Protein AF-A0A813D707-F1 (afdb_monomer_lite)

pLDDT: mean 88.35, std 8.45, range [38.0, 97.12]

Radius of gyration: 23.72 Å; chains: 1; bounding box: 58×39×68 Å

Structure (mmCIF, N/CA/C/O backbone):
data_AF-A0A813D707-F1
#
_entry.id   AF-A0A813D707-F1
#
loop_
_atom_site.group_PDB
_atom_site.id
_atom_site.type_symbol
_atom_site.label_atom_id
_atom_site.label_alt_id
_atom_site.label_comp_id
_atom_site.label_asym_id
_atom_site.label_entity_id
_atom_site.label_seq_id
_atom_site.pdbx_PDB_ins_code
_atom_site.Cartn_x
_atom_site.Cartn_y
_atom_site.Cartn_z
_atom_site.occupancy
_atom_site.B_iso_or_equiv
_atom_site.auth_seq_id
_atom_site.auth_comp_id
_atom_site.auth_asym_id
_atom_site.auth_atom_id
_atom_site.pdbx_PDB_model_num
ATOM 1 N N . MET A 1 1 ? 9.035 9.274 2.619 1.00 61.53 1 MET A N 1
ATOM 2 C CA . MET A 1 1 ? 8.435 10.625 2.645 1.00 61.53 1 MET A CA 1
ATOM 3 C C . MET A 1 1 ? 7.110 10.706 1.884 1.00 61.53 1 MET A C 1
ATOM 5 O O . MET A 1 1 ? 6.083 10.776 2.541 1.00 61.53 1 MET A O 1
ATOM 9 N N . TRP A 1 2 ? 7.074 10.604 0.548 1.00 75.50 2 TRP A N 1
ATOM 10 C CA . TRP A 1 2 ? 5.821 10.769 -0.225 1.00 75.50 2 TRP A CA 1
ATOM 11 C C . TRP A 1 2 ? 4.691 9.805 0.164 1.00 75.50 2 TRP A C 1
ATOM 13 O O . TRP A 1 2 ? 3.576 10.233 0.439 1.00 75.50 2 TRP A O 1
ATOM 23 N N . ALA A 1 3 ? 4.982 8.506 0.274 1.00 76.75 3 ALA A N 1
ATOM 24 C CA . ALA A 1 3 ? 3.967 7.526 0.669 1.00 76.75 3 ALA A CA 1
ATOM 25 C C . ALA A 1 3 ? 3.387 7.793 2.074 1.00 76.75 3 ALA A C 1
ATOM 27 O O . ALA A 1 3 ? 2.227 7.491 2.330 1.00 76.75 3 ALA A O 1
ATOM 28 N N . GLN A 1 4 ? 4.176 8.375 2.986 1.00 78.88 4 GLN A N 1
ATOM 29 C CA . GLN A 1 4 ? 3.692 8.756 4.318 1.00 78.88 4 GLN A CA 1
ATOM 30 C C . GLN A 1 4 ? 2.748 9.957 4.225 1.00 78.88 4 GLN A C 1
ATOM 32 O O . GLN A 1 4 ? 1.682 9.929 4.828 1.00 78.88 4 GLN A O 1
ATOM 37 N N . GLN A 1 5 ? 3.112 10.978 3.441 1.00 79.50 5 GLN A N 1
ATOM 38 C CA . GLN A 1 5 ? 2.287 12.172 3.229 1.00 79.50 5 GLN A CA 1
ATOM 39 C C . GLN A 1 5 ? 0.925 11.814 2.626 1.00 79.50 5 GLN A C 1
ATOM 41 O O . GLN A 1 5 ? -0.097 12.257 3.142 1.00 79.50 5 GLN A O 1
ATOM 46 N N . LEU A 1 6 ? 0.897 10.943 1.610 1.00 75.50 6 LEU A N 1
ATOM 47 C CA . LEU A 1 6 ? -0.349 10.474 0.989 1.00 75.50 6 LEU A CA 1
ATOM 48 C C . LEU A 1 6 ? -1.279 9.759 1.980 1.00 75.50 6 LEU A C 1
ATOM 50 O O . LEU A 1 6 ? -2.498 9.884 1.886 1.00 75.50 6 LEU A O 1
ATOM 54 N N . LEU A 1 7 ? -0.716 9.035 2.951 1.00 76.12 7 LEU A N 1
ATOM 55 C CA . LEU A 1 7 ? -1.486 8.353 3.994 1.00 76.12 7 LEU A CA 1
ATOM 56 C C . LEU A 1 7 ? -1.759 9.228 5.229 1.00 76.12 7 LEU A C 1
ATOM 58 O O . LEU A 1 7 ? -2.448 8.780 6.146 1.00 76.12 7 LEU A O 1
ATOM 62 N N . GLY A 1 8 ? -1.227 10.454 5.283 1.00 77.06 8 GLY A N 1
ATOM 63 C CA . GLY A 1 8 ? -1.271 11.300 6.479 1.00 77.06 8 GLY A CA 1
ATOM 64 C C . GLY A 1 8 ? -0.558 10.668 7.681 1.00 77.06 8 GLY A C 1
ATOM 65 O O . GLY A 1 8 ? -1.001 10.822 8.818 1.00 77.06 8 GLY A O 1
ATOM 66 N N . ALA A 1 9 ? 0.497 9.892 7.431 1.00 78.00 9 ALA A N 1
ATOM 67 C CA . ALA A 1 9 ? 1.247 9.187 8.457 1.00 78.00 9 ALA A CA 1
ATOM 68 C C . ALA A 1 9 ? 2.300 10.093 9.114 1.00 78.00 9 ALA A C 1
ATOM 70 O O . ALA A 1 9 ? 2.975 10.869 8.438 1.00 78.00 9 ALA A O 1
ATOM 71 N N . ASP A 1 10 ? 2.486 9.945 10.430 1.00 72.56 10 ASP A N 1
ATOM 72 C CA . ASP A 1 10 ? 3.549 10.643 11.158 1.00 72.56 10 ASP A CA 1
ATOM 73 C C . ASP A 1 10 ? 4.949 10.239 10.634 1.00 72.56 10 ASP A C 1
ATOM 75 O O . ASP A 1 10 ? 5.160 9.112 10.176 1.00 72.56 10 ASP A O 1
ATOM 79 N N . ALA A 1 11 ? 5.938 11.134 10.756 1.00 68.25 11 ALA A N 1
ATOM 80 C CA . ALA A 1 11 ? 7.279 10.971 10.173 1.00 68.25 11 ALA A CA 1
ATOM 81 C C . ALA A 1 11 ? 8.032 9.698 10.614 1.00 68.25 11 ALA A C 1
ATOM 83 O O . ALA A 1 11 ? 8.842 9.161 9.860 1.00 68.25 11 ALA A O 1
ATOM 84 N N . TRP A 1 12 ? 7.736 9.185 11.809 1.00 65.56 12 TRP A N 1
ATOM 85 C CA . TRP A 1 12 ? 8.339 7.973 12.375 1.00 65.56 12 TRP A CA 1
ATOM 86 C C . TRP A 1 12 ? 7.737 6.667 11.826 1.00 65.56 12 TRP A C 1
ATOM 88 O O . TRP A 1 12 ? 8.211 5.577 12.149 1.00 65.56 12 TRP A O 1
ATOM 98 N N . ARG A 1 13 ? 6.685 6.733 10.999 1.00 73.06 13 ARG A N 1
ATOM 99 C CA . ARG A 1 13 ? 6.096 5.545 10.367 1.00 73.06 13 ARG A CA 1
ATOM 100 C C . ARG A 1 13 ? 6.983 5.040 9.237 1.00 73.06 13 ARG A C 1
ATOM 102 O O . ARG A 1 13 ? 7.502 5.813 8.445 1.00 73.06 13 ARG A O 1
ATOM 109 N N . ASN A 1 14 ? 7.129 3.726 9.119 1.00 78.25 14 ASN A N 1
ATOM 110 C CA . ASN A 1 14 ? 8.004 3.130 8.114 1.00 78.25 14 ASN A CA 1
ATOM 111 C C . ASN A 1 14 ? 7.515 3.471 6.683 1.00 78.25 14 ASN A C 1
ATOM 113 O O . ASN A 1 14 ? 6.392 3.143 6.294 1.00 78.25 14 ASN A O 1
ATOM 117 N N . THR A 1 15 ? 8.366 4.140 5.894 1.00 80.56 15 THR A N 1
ATOM 118 C CA . THR A 1 15 ? 8.043 4.548 4.512 1.00 80.56 15 THR A CA 1
ATOM 119 C C . THR A 1 15 ? 7.812 3.343 3.597 1.00 80.56 15 THR A C 1
ATOM 121 O O . THR A 1 15 ? 6.917 3.390 2.755 1.00 80.56 15 THR A O 1
ATOM 124 N N . ALA A 1 16 ? 8.574 2.259 3.769 1.00 83.12 16 ALA A N 1
ATOM 125 C CA . ALA A 1 16 ? 8.428 1.032 2.986 1.00 83.12 16 ALA A CA 1
ATOM 126 C C . ALA A 1 16 ? 7.071 0.358 3.251 1.00 83.12 16 ALA A C 1
ATOM 128 O O . ALA A 1 16 ? 6.453 -0.196 2.340 1.00 83.12 16 ALA A O 1
ATOM 129 N N . MET A 1 17 ? 6.562 0.497 4.479 1.00 82.88 17 MET A N 1
ATOM 130 C CA . MET A 1 17 ? 5.204 0.089 4.818 1.00 82.88 17 MET A CA 1
ATOM 131 C C . MET A 1 17 ? 4.171 0.955 4.113 1.00 82.88 17 MET A C 1
ATOM 133 O O . MET A 1 17 ? 3.349 0.443 3.362 1.00 82.88 17 MET A O 1
ATOM 137 N N . CYS A 1 18 ? 4.247 2.275 4.273 1.00 82.88 18 CYS A N 1
ATOM 138 C CA . CYS A 1 18 ? 3.298 3.187 3.633 1.00 82.88 18 CYS A CA 1
ATOM 139 C C . CYS A 1 18 ? 3.212 2.948 2.116 1.00 82.88 18 CYS A C 1
ATOM 141 O O . CYS A 1 18 ? 2.120 2.810 1.579 1.00 82.88 18 CYS A O 1
ATOM 143 N N . ARG A 1 19 ? 4.362 2.788 1.450 1.00 85.06 19 ARG A N 1
ATOM 144 C CA . ARG A 1 19 ? 4.458 2.415 0.031 1.00 85.06 19 ARG A CA 1
ATOM 145 C C . ARG A 1 19 ? 3.673 1.142 -0.292 1.00 85.06 19 ARG A C 1
ATOM 147 O O . ARG A 1 19 ? 2.892 1.121 -1.234 1.00 85.06 19 ARG A O 1
ATOM 154 N N . SER A 1 20 ? 3.904 0.083 0.474 1.00 82.25 20 SER A N 1
ATOM 155 C CA . SER A 1 20 ? 3.302 -1.228 0.218 1.00 82.25 20 SER A CA 1
ATOM 156 C C . SER A 1 20 ? 1.788 -1.220 0.364 1.00 82.25 20 SER A C 1
ATOM 158 O O . SER A 1 20 ? 1.124 -2.041 -0.251 1.00 82.25 20 SER A O 1
ATOM 160 N N . GLU A 1 21 ? 1.249 -0.268 1.129 1.00 78.94 21 GLU A N 1
ATOM 161 C CA . GLU A 1 21 ? -0.193 -0.060 1.293 1.00 78.94 21 GLU A CA 1
ATOM 162 C C . GLU A 1 21 ? -0.846 0.656 0.109 1.00 78.94 21 GLU A C 1
ATOM 164 O O . GLU A 1 21 ? -2.038 0.535 -0.146 1.00 78.94 21 GLU A O 1
ATOM 169 N N . LEU A 1 22 ? -0.045 1.396 -0.649 1.00 80.12 22 LEU A N 1
ATOM 170 C CA . LEU A 1 22 ? -0.471 2.003 -1.903 1.00 80.12 22 LEU A CA 1
ATOM 171 C C . LEU A 1 22 ? -0.409 0.990 -3.060 1.00 80.12 22 LEU A C 1
ATOM 173 O O . LEU A 1 22 ? -0.572 1.364 -4.216 1.00 80.12 22 LEU A O 1
ATOM 177 N N . GLY A 1 23 ? -0.133 -0.288 -2.772 1.00 80.19 23 GLY A N 1
ATOM 178 C CA . GLY A 1 23 ? 0.018 -1.343 -3.774 1.00 80.19 23 GLY A CA 1
ATOM 179 C C . GLY A 1 23 ? 1.237 -1.177 -4.676 1.00 80.19 23 GLY A C 1
ATOM 180 O O . GLY A 1 23 ? 1.291 -1.738 -5.771 1.00 80.19 23 GLY A O 1
ATOM 181 N N . TRP A 1 24 ? 2.226 -0.391 -4.241 1.00 85.75 24 TRP A N 1
ATOM 182 C CA . TRP A 1 24 ? 3.435 -0.141 -5.015 1.00 85.75 24 TRP A CA 1
ATOM 183 C C . TRP A 1 24 ? 4.423 -1.297 -4.857 1.00 85.75 24 TRP A C 1
ATOM 185 O O . TRP A 1 24 ? 5.163 -1.386 -3.871 1.00 85.75 24 TRP A O 1
ATOM 195 N N . ALA A 1 25 ? 4.469 -2.152 -5.878 1.00 85.06 25 ALA A N 1
ATOM 196 C CA . ALA A 1 25 ? 5.449 -3.231 -5.975 1.00 85.06 25 ALA A CA 1
ATOM 197 C C . ALA A 1 25 ? 6.894 -2.694 -6.015 1.00 85.06 25 ALA A C 1
ATOM 199 O O . ALA A 1 25 ? 7.783 -3.245 -5.367 1.00 85.06 25 ALA A O 1
ATOM 200 N N . LEU A 1 26 ? 7.118 -1.570 -6.703 1.00 89.12 26 LEU A N 1
ATOM 201 C CA . LEU A 1 26 ? 8.431 -0.939 -6.839 1.00 89.12 26 LEU A CA 1
ATOM 202 C C . LEU A 1 26 ? 8.658 0.152 -5.786 1.00 89.12 26 LEU A C 1
ATOM 204 O O . LEU A 1 26 ? 7.734 0.854 -5.369 1.00 89.12 26 LEU A O 1
ATOM 208 N N . SER A 1 27 ? 9.911 0.298 -5.349 1.00 88.94 27 SER A N 1
ATOM 209 C CA . SER A 1 27 ? 10.361 1.489 -4.621 1.00 88.94 27 SER A CA 1
ATOM 210 C C . SER A 1 27 ? 10.430 2.698 -5.559 1.00 88.94 27 SER A C 1
ATOM 212 O O . SER A 1 27 ? 10.414 2.532 -6.772 1.00 88.94 27 SER A O 1
ATOM 214 N N . GLY A 1 28 ? 10.558 3.917 -5.022 1.00 86.12 28 GLY A N 1
ATOM 215 C CA . GLY A 1 28 ? 10.779 5.097 -5.872 1.00 86.12 28 GLY A CA 1
ATOM 216 C C . GLY A 1 28 ? 12.033 4.960 -6.747 1.00 86.12 28 GLY A C 1
ATOM 217 O O . GLY A 1 28 ? 11.989 5.271 -7.932 1.00 86.12 28 GLY A O 1
ATOM 218 N N . ALA A 1 29 ? 13.116 4.409 -6.188 1.00 91.44 29 ALA A N 1
ATOM 219 C CA . ALA A 1 29 ? 14.328 4.107 -6.945 1.00 91.44 29 ALA A CA 1
ATOM 220 C C . ALA A 1 29 ? 14.087 3.001 -7.987 1.00 91.44 29 ALA A C 1
ATOM 222 O O . ALA A 1 29 ? 14.450 3.170 -9.143 1.00 91.44 29 ALA A O 1
ATOM 223 N N . GLY A 1 30 ? 13.392 1.920 -7.616 1.00 93.69 30 GLY A N 1
ATOM 224 C CA . GLY A 1 30 ? 13.036 0.841 -8.541 1.00 93.69 30 GLY A CA 1
ATOM 225 C C . GLY A 1 30 ? 12.179 1.326 -9.715 1.00 93.69 30 GLY A C 1
ATOM 226 O O . GLY A 1 30 ? 12.431 0.937 -10.849 1.00 93.69 30 GLY A O 1
ATOM 227 N N . SER A 1 31 ? 11.221 2.228 -9.480 1.00 92.88 31 SER A N 1
ATOM 228 C CA . SER A 1 31 ? 10.441 2.859 -10.553 1.00 92.88 31 SER A CA 1
ATOM 229 C C . SER A 1 31 ? 11.322 3.689 -11.489 1.00 92.88 31 SER A C 1
ATOM 231 O O . SER A 1 31 ? 11.182 3.579 -12.701 1.00 92.88 31 SER A O 1
ATOM 233 N N . ALA A 1 32 ? 12.275 4.457 -10.952 1.00 94.50 32 ALA A N 1
ATOM 234 C CA . ALA A 1 32 ? 13.208 5.227 -11.775 1.00 94.50 32 ALA A CA 1
ATOM 235 C C . ALA A 1 32 ? 14.109 4.324 -12.638 1.00 94.50 32 ALA A C 1
ATOM 237 O O . ALA A 1 32 ? 14.343 4.622 -13.808 1.00 94.50 32 ALA A O 1
ATOM 238 N N . ILE A 1 33 ? 14.578 3.198 -12.087 1.00 97.06 33 ILE A N 1
ATOM 239 C CA . ILE A 1 33 ? 15.360 2.204 -12.837 1.00 97.06 33 ILE A CA 1
ATOM 240 C C . ILE A 1 33 ? 14.511 1.538 -13.921 1.00 97.06 33 ILE A C 1
ATOM 242 O O . ILE A 1 33 ? 14.984 1.375 -15.045 1.00 97.06 33 ILE A O 1
ATOM 246 N N . TYR A 1 34 ? 13.252 1.213 -13.623 1.00 96.62 34 TYR A N 1
ATOM 247 C CA . TYR A 1 34 ? 12.309 0.685 -14.606 1.00 96.62 34 TYR A CA 1
ATOM 248 C C . TYR A 1 34 ? 12.100 1.665 -15.772 1.00 96.62 34 TYR A C 1
ATOM 250 O O . TYR A 1 34 ? 12.296 1.288 -16.927 1.00 96.62 34 TYR A O 1
ATOM 258 N N . ASP A 1 35 ? 11.781 2.931 -15.487 1.00 96.00 35 ASP A N 1
ATOM 259 C CA . ASP A 1 35 ? 11.564 3.957 -16.516 1.00 96.00 35 ASP A CA 1
ATOM 260 C C . ASP A 1 35 ? 12.823 4.176 -17.364 1.00 96.00 35 ASP A C 1
ATOM 262 O O . ASP A 1 35 ? 12.758 4.264 -18.594 1.00 96.00 35 ASP A O 1
ATOM 266 N N . MET A 1 36 ? 13.991 4.196 -16.716 1.00 96.62 36 MET A N 1
ATOM 267 C CA . MET A 1 36 ? 15.285 4.278 -17.384 1.00 96.62 36 MET A CA 1
ATOM 268 C C . MET A 1 36 ? 15.521 3.076 -18.309 1.00 96.62 36 MET A C 1
ATOM 270 O O . MET A 1 36 ? 15.899 3.276 -19.463 1.00 96.62 36 MET A O 1
ATOM 274 N N . ALA A 1 37 ? 15.271 1.845 -17.852 1.00 96.56 37 ALA A N 1
ATOM 275 C CA . ALA A 1 37 ? 15.404 0.637 -18.669 1.00 96.56 37 ALA A CA 1
ATOM 276 C C . ALA A 1 37 ? 14.489 0.687 -19.900 1.00 96.56 37 ALA A C 1
ATOM 278 O O . ALA A 1 37 ? 14.927 0.400 -21.015 1.00 96.56 37 ALA A O 1
ATOM 279 N N . MET A 1 38 ? 13.234 1.115 -19.722 1.00 95.69 38 MET A N 1
ATOM 280 C CA . MET A 1 38 ? 12.279 1.250 -20.825 1.00 95.69 38 MET A CA 1
ATOM 281 C C . MET A 1 38 ? 12.727 2.315 -21.827 1.00 95.69 38 MET A C 1
ATOM 283 O O . MET A 1 38 ? 12.661 2.098 -23.040 1.00 95.69 38 MET A O 1
ATOM 287 N N . LYS A 1 39 ? 13.245 3.451 -21.345 1.00 94.81 39 LYS A N 1
ATOM 288 C CA . LYS A 1 39 ? 13.753 4.512 -22.219 1.00 94.81 39 LYS A CA 1
ATOM 289 C C . LYS A 1 39 ? 14.984 4.063 -23.004 1.00 94.81 39 LYS A C 1
ATOM 291 O O . LYS A 1 39 ? 15.056 4.312 -24.205 1.00 94.81 39 LYS A O 1
ATOM 296 N N . ARG A 1 40 ? 15.912 3.353 -22.358 1.00 94.94 40 ARG A N 1
ATOM 297 C CA . ARG A 1 40 ? 17.086 2.762 -23.017 1.00 94.94 40 ARG A CA 1
ATOM 298 C C . ARG A 1 40 ? 16.690 1.753 -24.088 1.00 94.94 40 ARG A C 1
ATOM 300 O O . ARG A 1 40 ? 17.187 1.848 -25.204 1.00 94.94 40 ARG A O 1
ATOM 307 N N . ALA A 1 41 ? 15.773 0.835 -23.782 1.00 94.00 41 ALA A N 1
ATOM 308 C CA . ALA A 1 41 ? 15.257 -0.118 -24.763 1.00 94.00 41 ALA A CA 1
ATOM 309 C C . ALA A 1 41 ? 14.647 0.600 -25.975 1.00 94.00 41 ALA A C 1
ATOM 311 O O . ALA A 1 41 ? 14.950 0.260 -27.115 1.00 94.00 41 ALA A O 1
ATOM 312 N N . SER A 1 42 ? 13.859 1.653 -25.739 1.00 93.75 42 SER A N 1
ATOM 313 C CA . SER A 1 42 ? 13.312 2.487 -26.812 1.00 93.75 42 SER A CA 1
ATOM 314 C C . SER A 1 42 ? 14.402 3.147 -27.659 1.00 93.75 42 SER A C 1
ATOM 316 O O . SER A 1 42 ? 14.269 3.177 -28.879 1.00 93.75 42 SER A O 1
ATOM 318 N N . PHE A 1 43 ? 15.468 3.678 -27.051 1.00 95.12 43 PHE A N 1
ATOM 319 C CA . PHE A 1 43 ? 16.567 4.292 -27.801 1.00 95.12 43 PHE A CA 1
ATOM 320 C C . PHE A 1 43 ? 17.353 3.277 -28.628 1.00 95.12 43 PHE A C 1
ATOM 322 O O . PHE A 1 43 ? 17.720 3.591 -29.755 1.00 95.12 43 PHE A O 1
ATOM 329 N N . TRP A 1 44 ? 17.553 2.062 -28.113 1.00 93.50 44 TRP A N 1
ATOM 330 C CA . TRP A 1 44 ? 18.150 0.970 -28.880 1.00 93.50 44 TRP A CA 1
ATOM 331 C C . TRP A 1 44 ? 17.293 0.566 -30.083 1.00 93.50 44 TRP A C 1
ATOM 333 O O . TRP A 1 44 ? 17.817 0.414 -31.178 1.00 93.50 44 TRP A O 1
ATOM 343 N N . VAL A 1 45 ? 15.975 0.436 -29.909 1.00 90.69 45 VAL A N 1
ATOM 344 C CA . VAL A 1 45 ? 15.052 0.114 -31.014 1.00 90.69 45 VAL A CA 1
ATOM 345 C C . VAL A 1 45 ? 15.018 1.228 -32.067 1.00 90.69 45 VAL A C 1
ATOM 347 O O . VAL A 1 45 ? 14.859 0.963 -33.254 1.00 90.69 45 VAL A O 1
ATOM 350 N N . GLN A 1 46 ? 15.174 2.482 -31.645 1.00 92.50 46 GLN A N 1
ATOM 351 C CA . GLN A 1 46 ? 15.132 3.659 -32.517 1.00 92.50 46 GLN A CA 1
ATOM 352 C C . GLN A 1 46 ? 16.517 4.114 -32.996 1.00 92.50 46 GLN A C 1
ATOM 354 O O . GLN A 1 46 ? 16.637 5.230 -33.515 1.00 92.50 46 GLN A O 1
ATOM 359 N N . ALA A 1 47 ? 17.548 3.284 -32.800 1.00 91.62 47 ALA A N 1
ATOM 360 C CA . ALA A 1 47 ? 18.944 3.615 -33.067 1.00 91.62 47 ALA A CA 1
ATOM 361 C C . ALA A 1 47 ? 19.158 4.171 -34.478 1.00 91.62 47 ALA A C 1
ATOM 363 O O . ALA A 1 47 ? 19.850 5.170 -34.630 1.00 91.62 47 ALA A O 1
ATOM 364 N N . ASP A 1 48 ? 18.497 3.598 -35.485 1.00 91.38 48 ASP A N 1
ATOM 365 C CA . ASP A 1 48 ? 18.701 3.983 -36.887 1.00 91.38 48 ASP A CA 1
ATOM 366 C C . ASP A 1 48 ? 17.684 5.012 -37.399 1.00 91.38 48 ASP A C 1
ATOM 368 O O . ASP A 1 48 ? 17.906 5.672 -38.418 1.00 91.38 48 ASP A O 1
ATOM 372 N N . THR A 1 49 ? 16.580 5.199 -36.673 1.00 92.31 49 THR A N 1
ATOM 373 C CA . THR A 1 49 ? 15.406 5.947 -37.148 1.00 92.31 49 THR A CA 1
ATOM 374 C C . THR A 1 49 ? 15.273 7.338 -36.544 1.00 92.31 49 THR A C 1
ATOM 376 O O . THR A 1 49 ? 14.654 8.203 -37.157 1.00 92.31 49 THR A O 1
ATOM 379 N N . THR A 1 50 ? 15.863 7.601 -35.373 1.00 95.44 50 THR A N 1
ATOM 380 C CA . THR A 1 50 ? 15.727 8.901 -34.695 1.00 95.44 50 THR A CA 1
ATOM 381 C C . THR A 1 50 ? 17.071 9.488 -34.285 1.00 95.44 50 THR A C 1
ATOM 383 O O . THR A 1 50 ? 18.015 8.762 -33.977 1.00 95.44 50 THR A O 1
ATOM 386 N N . LEU A 1 51 ? 17.152 10.823 -34.214 1.00 95.06 51 LEU A N 1
ATOM 387 C CA . LEU A 1 51 ? 18.334 11.513 -33.685 1.00 95.06 51 LEU A CA 1
ATOM 388 C C . LEU A 1 51 ? 18.640 11.068 -32.248 1.00 95.06 51 LEU A C 1
ATOM 390 O O . LEU A 1 51 ? 19.794 10.828 -31.917 1.00 95.06 51 LEU A O 1
ATOM 394 N N . ALA A 1 52 ? 17.610 10.893 -31.415 1.00 92.25 52 ALA A N 1
ATOM 395 C CA . ALA A 1 52 ? 17.774 10.451 -30.033 1.00 92.25 52 ALA A CA 1
ATOM 396 C C . ALA A 1 52 ? 18.396 9.047 -29.937 1.00 92.25 52 ALA A C 1
ATOM 398 O O . ALA A 1 52 ? 19.312 8.845 -29.141 1.00 92.25 52 ALA A O 1
ATOM 399 N N . GLY A 1 53 ? 17.944 8.101 -30.770 1.00 94.06 53 GLY A N 1
ATOM 400 C CA . GLY A 1 53 ? 18.534 6.764 -30.866 1.00 94.06 53 GLY A CA 1
ATOM 401 C C . GLY A 1 53 ? 19.987 6.809 -31.342 1.00 94.06 53 GLY A C 1
ATOM 402 O O . GLY A 1 53 ? 20.864 6.263 -30.675 1.00 94.06 53 GLY A O 1
ATOM 403 N N . LYS A 1 54 ? 20.270 7.550 -32.423 1.00 95.62 54 LYS A N 1
ATOM 404 C CA . LYS A 1 54 ? 21.635 7.723 -32.957 1.00 95.62 54 LYS A CA 1
ATOM 405 C C . LYS A 1 54 ? 22.583 8.333 -31.926 1.00 95.62 54 LYS A C 1
ATOM 407 O O . LYS A 1 54 ? 23.667 7.806 -31.691 1.00 95.62 54 LYS A O 1
ATOM 412 N N . SER A 1 55 ? 22.166 9.415 -31.265 1.00 95.19 55 SER A N 1
ATOM 413 C CA . SER A 1 55 ? 22.949 10.070 -30.213 1.00 95.19 55 SER A CA 1
ATOM 414 C C . SER A 1 55 ? 23.160 9.168 -29.000 1.00 95.19 55 SER A C 1
ATOM 416 O O . SER A 1 55 ? 24.233 9.200 -28.403 1.00 95.19 55 SER A O 1
ATOM 418 N N . PHE A 1 56 ? 22.170 8.348 -28.636 1.00 96.31 56 PHE A N 1
ATOM 419 C CA . PHE A 1 56 ? 22.318 7.367 -27.565 1.00 96.31 56 PHE A CA 1
ATOM 420 C C . PHE A 1 56 ? 23.359 6.300 -27.910 1.00 96.31 56 PHE A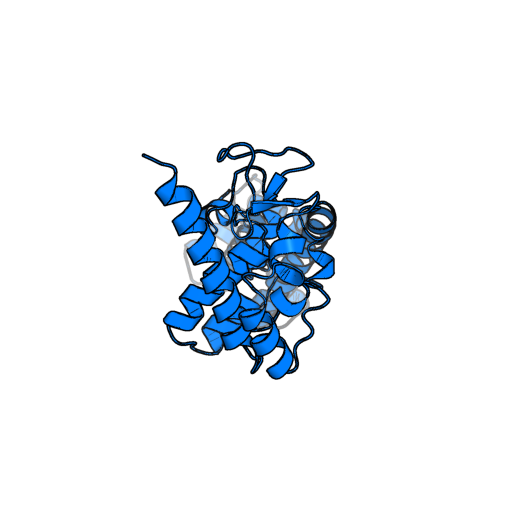 C 1
ATOM 422 O O . PHE A 1 56 ? 24.232 6.040 -27.086 1.00 96.31 56 PHE A O 1
ATOM 429 N N . VAL A 1 57 ? 23.313 5.728 -29.119 1.00 94.75 57 VAL A N 1
ATOM 430 C CA . VAL A 1 57 ? 24.300 4.735 -29.577 1.00 94.75 57 VAL A CA 1
ATOM 431 C C . VAL A 1 57 ? 25.697 5.348 -29.644 1.00 94.75 57 VAL A C 1
ATOM 433 O O . VAL A 1 57 ? 26.636 4.775 -29.095 1.00 94.75 57 VAL A O 1
ATOM 436 N N . ALA A 1 58 ? 25.839 6.547 -30.214 1.00 94.44 58 ALA A N 1
ATOM 437 C CA . ALA A 1 58 ? 27.118 7.256 -30.247 1.00 94.44 58 ALA A CA 1
ATOM 438 C C . ALA A 1 58 ? 27.673 7.504 -28.832 1.00 94.44 58 ALA A C 1
ATOM 440 O O . ALA A 1 58 ? 28.837 7.219 -28.554 1.00 94.44 58 ALA A O 1
ATOM 441 N N . ALA A 1 59 ? 26.827 7.959 -27.901 1.00 94.56 59 ALA A N 1
ATOM 442 C CA . ALA A 1 59 ? 27.212 8.137 -26.504 1.00 94.56 59 ALA A CA 1
ATOM 443 C C . ALA A 1 59 ? 27.551 6.807 -25.807 1.00 94.56 59 ALA A C 1
ATOM 445 O O . ALA A 1 59 ? 28.411 6.782 -24.926 1.00 94.56 59 ALA A O 1
ATOM 446 N N . HIS A 1 60 ? 26.893 5.705 -26.175 1.00 93.94 60 HIS A N 1
ATOM 447 C CA . HIS A 1 60 ? 27.171 4.374 -25.636 1.00 93.94 60 HIS A CA 1
ATOM 448 C C . HIS A 1 60 ? 28.544 3.852 -26.076 1.00 93.94 60 HIS A C 1
ATOM 450 O O . HIS A 1 60 ? 29.251 3.256 -25.265 1.00 93.94 60 HIS A O 1
ATOM 456 N N . 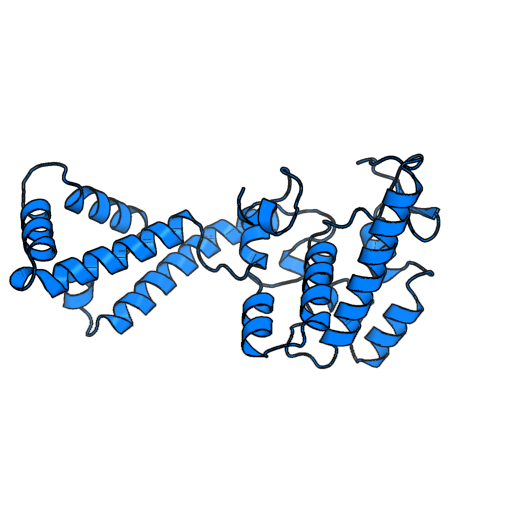LEU A 1 61 ? 28.911 4.094 -27.339 1.00 92.69 61 LEU A N 1
ATOM 457 C CA . LEU A 1 61 ? 30.162 3.636 -27.949 1.00 92.69 61 LEU A CA 1
ATOM 458 C C . LEU A 1 61 ? 31.362 4.537 -27.636 1.00 92.69 61 LEU A C 1
ATOM 460 O O . LEU A 1 61 ? 32.490 4.065 -27.675 1.00 92.69 61 LEU A O 1
ATOM 464 N N . SER A 1 62 ? 31.142 5.814 -27.315 1.00 92.56 62 SER A N 1
ATOM 465 C CA . SER A 1 62 ? 32.236 6.735 -26.975 1.00 92.56 62 SER A CA 1
ATOM 466 C C . SER A 1 62 ? 33.020 6.273 -25.743 1.00 92.56 62 SER A C 1
ATOM 468 O O . SER A 1 62 ? 32.427 5.742 -24.809 1.00 92.56 62 SER A O 1
ATOM 470 N N . ASP A 1 63 ? 34.327 6.528 -25.675 1.00 85.38 63 ASP A N 1
ATOM 471 C CA . ASP A 1 63 ? 35.181 6.053 -24.571 1.00 85.38 63 ASP A CA 1
ATOM 472 C C . ASP A 1 63 ? 34.913 6.747 -23.221 1.00 85.38 63 ASP A C 1
ATOM 474 O O . ASP A 1 63 ? 35.176 6.176 -22.163 1.00 85.38 63 ASP A O 1
ATOM 478 N N . GLY A 1 64 ? 34.284 7.925 -23.226 1.00 87.31 64 GLY A N 1
ATOM 479 C CA . GLY A 1 64 ? 34.019 8.724 -22.026 1.00 87.31 64 GLY A CA 1
ATOM 480 C C . GLY A 1 64 ? 32.904 8.207 -21.101 1.00 87.31 64 GLY A C 1
ATOM 481 O O . GLY A 1 64 ? 32.124 7.315 -21.434 1.00 87.31 64 GLY A O 1
ATOM 482 N N . ASN A 1 65 ? 32.794 8.823 -19.917 1.00 88.62 65 ASN A N 1
ATOM 483 C CA . ASN A 1 65 ? 31.724 8.572 -18.943 1.00 88.62 65 ASN A CA 1
ATOM 484 C C . ASN A 1 65 ? 30.432 9.314 -19.334 1.00 88.62 65 ASN A C 1
ATOM 486 O O . ASN A 1 65 ? 30.093 10.358 -18.770 1.00 88.62 65 ASN A O 1
ATOM 490 N N . THR A 1 66 ? 29.727 8.788 -20.331 1.00 95.38 66 THR A N 1
ATOM 491 C CA . THR A 1 66 ? 28.493 9.388 -20.848 1.00 95.38 66 THR A CA 1
ATOM 492 C C . THR A 1 66 ? 27.265 9.005 -20.032 1.00 95.38 66 THR A C 1
ATOM 494 O O . THR A 1 66 ? 27.246 8.022 -19.291 1.00 95.38 66 THR A O 1
ATOM 497 N N . TRP A 1 67 ? 26.174 9.748 -20.219 1.00 94.12 67 TRP A N 1
ATOM 498 C CA . TRP A 1 67 ? 24.871 9.407 -19.647 1.00 94.12 67 TRP A CA 1
ATOM 499 C C . TRP A 1 67 ? 24.384 8.010 -20.083 1.00 94.12 67 TRP A C 1
ATOM 501 O O . TRP A 1 67 ? 23.750 7.305 -19.294 1.00 94.12 67 TRP A O 1
ATOM 511 N N . ALA A 1 68 ? 24.726 7.574 -21.302 1.00 94.38 68 ALA A N 1
ATOM 512 C CA . ALA A 1 68 ? 24.408 6.243 -21.813 1.00 94.38 68 ALA A CA 1
ATOM 513 C C . ALA A 1 68 ? 25.190 5.140 -21.079 1.00 94.38 68 ALA A C 1
ATOM 515 O O . ALA A 1 68 ? 24.620 4.088 -20.791 1.00 94.38 68 ALA A O 1
ATOM 516 N N . LYS A 1 69 ? 26.454 5.374 -20.704 1.00 94.25 69 LYS A N 1
ATOM 517 C CA . LYS A 1 69 ? 27.210 4.428 -19.868 1.00 94.25 69 LYS A CA 1
ATOM 518 C C . LYS A 1 69 ? 26.757 4.451 -18.411 1.00 94.25 69 LYS A C 1
ATOM 520 O O . LYS A 1 69 ? 26.490 3.394 -17.856 1.00 94.25 69 LYS A O 1
ATOM 525 N N . ARG A 1 70 ? 26.552 5.632 -17.815 1.00 95.12 70 ARG A N 1
ATOM 526 C CA . ARG A 1 70 ? 26.060 5.756 -16.426 1.00 95.12 70 ARG A CA 1
ATOM 527 C C . ARG A 1 70 ? 24.737 5.033 -16.213 1.00 95.12 70 ARG A C 1
ATOM 529 O O . ARG A 1 70 ? 24.585 4.298 -15.245 1.00 95.12 70 ARG A O 1
ATOM 536 N N . SER A 1 71 ? 23.791 5.221 -17.130 1.00 95.38 71 SER A N 1
ATOM 537 C CA . SER A 1 71 ? 22.497 4.538 -17.050 1.00 95.38 71 SER A CA 1
ATOM 538 C C . SER A 1 71 ? 22.613 3.023 -17.253 1.00 95.38 71 SER A C 1
ATOM 540 O O . SER A 1 71 ? 21.849 2.290 -16.638 1.00 95.38 71 SER A O 1
ATOM 542 N N . ARG A 1 72 ? 23.589 2.533 -18.033 1.00 95.50 72 ARG A N 1
ATOM 543 C CA . ARG A 1 72 ? 23.901 1.095 -18.116 1.00 95.50 72 ARG A CA 1
ATOM 544 C C . ARG A 1 72 ? 24.455 0.565 -16.794 1.00 95.50 72 ARG A C 1
ATOM 546 O O . ARG A 1 72 ? 23.935 -0.418 -16.287 1.00 95.50 72 ARG A O 1
ATOM 553 N N . SER A 1 73 ? 25.447 1.237 -16.213 1.00 94.88 73 SER A N 1
ATOM 554 C CA . SER A 1 73 ? 26.029 0.832 -14.927 1.00 94.88 73 SER A CA 1
ATOM 555 C C . SER A 1 73 ? 24.993 0.828 -13.802 1.00 94.88 73 SER A C 1
ATOM 557 O O . SER A 1 73 ? 25.046 -0.022 -12.923 1.00 94.88 73 SER A O 1
ATOM 559 N N . LEU A 1 74 ? 24.016 1.739 -13.839 1.00 95.00 74 LEU A N 1
ATOM 560 C CA . LEU A 1 74 ? 22.884 1.713 -12.912 1.00 95.00 74 LEU A CA 1
ATOM 561 C C . LEU A 1 74 ? 21.980 0.487 -13.117 1.00 95.00 74 LEU A C 1
ATOM 563 O O . LEU A 1 74 ? 21.525 -0.071 -12.125 1.00 95.00 74 LEU A O 1
ATOM 567 N N . LEU A 1 75 ? 21.729 0.043 -14.358 1.00 95.69 75 LEU A N 1
ATOM 568 C CA . LEU A 1 75 ? 21.022 -1.227 -14.590 1.00 95.69 75 LEU A CA 1
ATOM 569 C C . LEU A 1 75 ? 21.812 -2.409 -14.021 1.00 95.69 75 LEU A C 1
ATOM 571 O O . LEU A 1 75 ? 21.238 -3.232 -13.316 1.00 95.69 75 LEU A O 1
ATOM 575 N N . GLU A 1 76 ? 23.125 -2.448 -14.260 1.00 94.81 76 GLU A N 1
ATOM 576 C CA . GLU A 1 76 ? 24.018 -3.504 -13.766 1.00 94.81 76 GLU A CA 1
ATOM 577 C C . GLU A 1 76 ? 24.041 -3.560 -12.228 1.00 94.81 76 GLU A C 1
ATOM 579 O O . GLU A 1 76 ? 23.933 -4.639 -11.654 1.00 94.81 76 GLU A O 1
ATOM 584 N N . GLN A 1 77 ? 24.085 -2.408 -11.547 1.00 94.94 77 GLN A N 1
ATOM 585 C CA . GLN A 1 77 ? 23.996 -2.323 -10.079 1.00 94.94 77 GLN A CA 1
ATOM 586 C C . GLN A 1 77 ? 22.672 -2.855 -9.518 1.00 94.94 77 GLN A C 1
ATOM 588 O O . GLN A 1 77 ? 22.633 -3.338 -8.389 1.00 94.94 77 GLN A O 1
ATOM 593 N N . TRP A 1 78 ? 21.591 -2.741 -10.288 1.00 94.81 78 TRP A N 1
ATOM 594 C CA . TRP A 1 78 ? 20.274 -3.274 -9.938 1.00 94.81 78 TRP A CA 1
ATOM 595 C C . TRP A 1 78 ? 20.041 -4.685 -10.490 1.00 94.81 78 TRP A C 1
ATOM 597 O O . TRP A 1 78 ? 18.915 -5.174 -10.423 1.00 94.81 78 TRP A O 1
ATOM 607 N N . GLU A 1 79 ? 21.089 -5.328 -11.018 1.00 94.69 79 GLU A N 1
ATOM 608 C CA . GLU A 1 79 ? 21.064 -6.681 -11.588 1.00 94.69 79 GLU A CA 1
ATOM 609 C C . GLU A 1 79 ? 20.092 -6.825 -12.777 1.00 94.69 79 GLU A C 1
ATOM 611 O O . GLU A 1 79 ? 19.640 -7.919 -13.104 1.00 94.69 79 GLU A O 1
ATOM 616 N N . VAL A 1 80 ? 19.781 -5.720 -13.462 1.00 94.69 80 VAL A N 1
ATOM 617 C CA . VAL A 1 80 ? 18.903 -5.700 -14.637 1.00 94.69 80 VAL A CA 1
ATOM 618 C C . VAL A 1 80 ? 19.741 -5.779 -15.907 1.00 94.69 80 VAL A C 1
ATOM 620 O O . VAL A 1 80 ? 20.611 -4.944 -16.154 1.00 94.69 80 VAL A O 1
ATOM 623 N N . GLN A 1 81 ? 19.440 -6.749 -16.770 1.00 93.38 81 GLN A N 1
ATOM 624 C CA . GLN A 1 81 ? 20.082 -6.833 -18.081 1.00 93.38 81 GLN A CA 1
ATOM 625 C C . GLN A 1 81 ? 19.652 -5.671 -18.984 1.00 93.38 81 GLN A C 1
ATOM 627 O O . GLN A 1 81 ? 18.461 -5.379 -19.125 1.00 93.38 81 GLN A O 1
ATOM 632 N N . ASP A 1 82 ? 20.619 -5.029 -19.643 1.00 93.44 82 ASP A N 1
ATOM 633 C CA . ASP A 1 82 ? 20.334 -4.024 -20.670 1.00 93.44 82 ASP A CA 1
ATOM 634 C C . ASP A 1 82 ? 19.697 -4.670 -21.911 1.00 93.44 82 ASP A C 1
ATOM 636 O O . ASP A 1 82 ? 19.885 -5.858 -22.194 1.00 93.44 82 ASP A O 1
ATOM 640 N N . TRP A 1 83 ? 18.954 -3.868 -22.673 1.00 91.62 83 TRP A N 1
ATOM 641 C CA . TRP A 1 83 ? 18.138 -4.348 -23.789 1.00 91.62 83 TRP A CA 1
ATOM 642 C C . TRP A 1 83 ? 18.889 -5.215 -24.821 1.00 91.62 83 TRP A C 1
ATOM 644 O O . TRP A 1 83 ? 18.372 -6.285 -25.139 1.00 91.62 83 TRP A O 1
ATOM 654 N N . PRO A 1 84 ? 20.088 -4.851 -25.326 1.00 90.56 84 PRO A N 1
ATOM 655 C CA . PRO A 1 84 ? 20.769 -5.660 -26.340 1.00 90.56 84 PRO A CA 1
ATOM 656 C C . PRO A 1 84 ? 21.157 -7.053 -25.836 1.00 90.56 84 PRO A C 1
ATOM 658 O O . PRO A 1 84 ? 20.972 -8.041 -26.543 1.00 90.56 84 PRO A O 1
ATOM 661 N N . ALA A 1 85 ? 21.645 -7.143 -24.595 1.00 89.44 85 ALA A N 1
ATOM 662 C CA . ALA A 1 85 ? 22.015 -8.414 -23.975 1.00 89.44 85 ALA A CA 1
ATOM 663 C C . ALA A 1 85 ? 20.783 -9.301 -23.737 1.00 89.44 85 ALA A C 1
ATOM 665 O O . ALA A 1 85 ? 20.821 -10.510 -23.962 1.00 89.44 85 ALA A O 1
ATOM 666 N N . TRP A 1 86 ? 19.666 -8.692 -23.340 1.00 88.81 86 TRP A N 1
ATOM 667 C CA . TRP A 1 86 ? 18.408 -9.404 -23.158 1.00 88.81 86 TRP A CA 1
ATOM 668 C C . TRP A 1 86 ? 17.818 -9.892 -24.491 1.00 88.81 86 TRP A C 1
ATOM 670 O O . TRP A 1 86 ? 17.386 -11.040 -24.598 1.00 88.81 86 TRP A O 1
ATOM 680 N N . LEU A 1 87 ? 17.835 -9.048 -25.528 1.00 87.38 87 LEU A N 1
ATOM 681 C CA . LEU A 1 87 ? 17.326 -9.378 -26.863 1.00 87.38 87 LEU A CA 1
ATOM 682 C C . LEU A 1 87 ? 18.125 -10.515 -27.513 1.00 87.38 87 LEU A C 1
ATOM 684 O O . LEU A 1 87 ? 17.548 -11.354 -28.193 1.00 87.38 87 LEU A O 1
ATOM 688 N N . ALA A 1 88 ? 19.432 -10.600 -27.255 1.00 80.81 88 ALA A N 1
ATOM 689 C CA . ALA A 1 88 ? 20.266 -11.692 -27.760 1.00 80.81 88 ALA A CA 1
ATOM 690 C C . ALA A 1 88 ? 19.803 -13.085 -27.285 1.00 80.81 88 ALA A C 1
ATOM 692 O O . ALA A 1 88 ? 20.118 -14.088 -27.919 1.00 80.81 88 ALA A O 1
ATOM 693 N N . THR A 1 89 ? 19.044 -13.159 -26.186 1.00 71.62 89 THR A N 1
ATOM 694 C CA . THR A 1 89 ? 18.563 -14.423 -25.605 1.00 71.62 89 THR A CA 1
ATOM 695 C C . THR A 1 89 ? 17.039 -14.589 -25.658 1.00 71.62 89 THR A C 1
ATOM 697 O O . THR A 1 89 ? 16.536 -15.666 -25.329 1.00 71.62 89 THR A O 1
ATOM 700 N N . ARG A 1 90 ? 16.270 -13.553 -26.039 1.00 72.44 90 ARG A N 1
ATOM 701 C CA . ARG A 1 90 ? 14.792 -13.518 -25.953 1.00 72.44 90 ARG A CA 1
ATOM 702 C C . ARG A 1 90 ? 14.149 -12.621 -27.022 1.00 72.44 90 ARG A C 1
ATOM 704 O O . ARG A 1 90 ? 14.810 -11.872 -27.715 1.00 72.44 90 ARG A O 1
ATOM 711 N N . SER A 1 91 ? 12.822 -12.693 -27.167 1.00 67.75 91 SER A N 1
ATOM 712 C CA . SER A 1 91 ? 12.157 -12.373 -28.445 1.00 67.75 91 SER A CA 1
ATOM 713 C C . SER A 1 91 ? 11.347 -11.066 -28.569 1.00 67.75 91 SER A C 1
ATOM 715 O O . SER A 1 91 ? 10.946 -10.758 -29.685 1.00 67.75 91 SER A O 1
ATOM 717 N N . SER A 1 92 ? 11.044 -10.281 -27.517 1.00 79.25 92 SER A N 1
ATOM 718 C CA . SER A 1 92 ? 10.184 -9.077 -27.709 1.00 79.25 92 SER A CA 1
ATOM 719 C C . SER A 1 92 ? 10.283 -7.989 -26.632 1.00 79.25 92 SER A C 1
ATOM 721 O O . SER A 1 92 ? 10.476 -8.301 -25.458 1.00 79.25 92 SER A O 1
ATOM 723 N N . SER A 1 93 ? 9.998 -6.734 -26.998 1.00 76.19 93 SER A N 1
ATOM 724 C CA . SER A 1 93 ? 9.981 -5.566 -26.095 1.00 76.19 93 SER A CA 1
ATOM 725 C C . SER A 1 93 ? 8.960 -5.667 -24.964 1.00 76.19 93 SER A C 1
ATOM 727 O O . SER A 1 93 ? 9.275 -5.362 -23.815 1.00 76.19 93 SER A O 1
ATOM 729 N N . THR A 1 94 ? 7.765 -6.188 -25.244 1.00 81.94 94 THR A N 1
ATOM 730 C CA . THR A 1 94 ? 6.735 -6.422 -24.222 1.00 81.94 94 THR A CA 1
ATOM 731 C C . THR A 1 94 ? 7.221 -7.398 -23.149 1.00 81.94 94 THR A C 1
ATOM 733 O O . THR A 1 94 ? 7.040 -7.159 -21.957 1.00 81.94 94 THR A O 1
ATOM 736 N N . LYS A 1 95 ? 7.917 -8.468 -23.553 1.00 88.19 95 LYS A N 1
ATOM 737 C CA . LYS A 1 95 ? 8.518 -9.431 -22.617 1.00 88.19 95 LYS A CA 1
ATOM 738 C C . LYS A 1 95 ? 9.671 -8.821 -21.808 1.00 88.19 95 LYS A C 1
ATOM 740 O O . LYS A 1 95 ? 9.859 -9.227 -20.665 1.00 88.19 95 LYS A O 1
ATOM 745 N N . TYR A 1 96 ? 10.400 -7.843 -22.349 1.00 92.69 96 TYR A N 1
ATOM 746 C CA . TYR A 1 96 ? 11.429 -7.118 -21.595 1.00 92.69 96 TYR A CA 1
ATOM 747 C C . TYR A 1 96 ? 10.826 -6.243 -20.503 1.00 92.69 96 TYR A C 1
ATOM 749 O O . TYR A 1 96 ? 11.278 -6.293 -19.367 1.00 92.69 96 TYR A O 1
ATOM 757 N N . CYS A 1 97 ? 9.747 -5.521 -20.807 1.00 91.75 97 CYS A N 1
ATOM 758 C CA . CYS A 1 97 ? 8.983 -4.770 -19.811 1.00 91.75 97 CYS A CA 1
ATOM 759 C C . CYS A 1 97 ? 8.558 -5.664 -18.632 1.00 91.75 97 CYS A C 1
ATOM 761 O O . CYS A 1 97 ? 8.798 -5.326 -17.472 1.00 91.75 97 CYS A O 1
ATOM 763 N N . THR A 1 98 ? 7.972 -6.831 -18.918 1.00 91.69 98 THR A N 1
ATOM 764 C CA . THR A 1 98 ? 7.582 -7.797 -17.880 1.00 91.69 98 THR A CA 1
ATOM 765 C C . THR A 1 98 ? 8.783 -8.316 -17.092 1.00 91.69 98 THR A C 1
ATOM 767 O O . THR A 1 98 ? 8.712 -8.382 -15.868 1.00 91.69 98 THR A O 1
ATOM 770 N N . TYR A 1 99 ? 9.881 -8.643 -17.778 1.00 93.44 99 TYR A N 1
ATOM 771 C CA . TYR A 1 99 ? 11.131 -9.089 -17.164 1.00 93.44 99 TYR A CA 1
ATOM 772 C C . TYR A 1 99 ? 11.691 -8.048 -16.185 1.00 93.44 99 TYR A C 1
ATOM 774 O O . TYR A 1 99 ? 11.816 -8.338 -14.999 1.00 93.44 99 TYR A O 1
ATOM 782 N N . VAL A 1 100 ? 11.941 -6.819 -16.649 1.00 95.00 100 VAL A N 1
ATOM 783 C CA . VAL A 1 100 ? 12.543 -5.763 -15.823 1.00 95.00 100 VAL A CA 1
ATOM 784 C C . VAL A 1 100 ? 11.651 -5.441 -14.628 1.00 95.00 100 VAL A C 1
ATOM 786 O O . VAL A 1 100 ? 12.131 -5.306 -13.505 1.00 95.00 100 VAL A O 1
ATOM 789 N N . LYS A 1 101 ? 10.332 -5.353 -14.841 1.00 94.31 101 LYS A N 1
ATOM 790 C CA . LYS A 1 101 ? 9.385 -5.107 -13.751 1.00 94.31 101 LYS A CA 1
ATOM 791 C C . LYS A 1 101 ? 9.394 -6.235 -12.715 1.00 94.31 101 LYS A C 1
ATOM 793 O O . LYS A 1 101 ? 9.283 -5.943 -11.527 1.00 94.31 101 LYS A O 1
ATOM 798 N N . GLY A 1 102 ? 9.503 -7.488 -13.156 1.00 93.75 102 GLY A N 1
ATOM 799 C CA . GLY A 1 102 ? 9.570 -8.667 -12.292 1.00 93.75 102 GLY A CA 1
ATOM 800 C C . GLY A 1 102 ? 10.820 -8.676 -11.414 1.00 93.75 102 GLY A C 1
ATOM 801 O O . GLY A 1 102 ? 10.697 -8.740 -10.191 1.00 93.75 102 GLY A O 1
ATOM 802 N N . ASP A 1 103 ? 11.997 -8.524 -12.020 1.00 93.75 103 ASP A N 1
ATOM 803 C CA . ASP A 1 103 ? 13.283 -8.522 -11.310 1.00 93.75 103 ASP A CA 1
ATOM 804 C C . ASP A 1 103 ? 13.364 -7.363 -10.308 1.00 93.75 103 ASP A C 1
ATOM 806 O O . ASP A 1 103 ? 13.667 -7.558 -9.129 1.00 93.75 103 ASP A O 1
ATOM 810 N N . LEU A 1 104 ? 12.988 -6.151 -10.733 1.00 95.56 104 LEU A N 1
ATOM 811 C CA . LEU A 1 104 ? 12.982 -4.987 -9.847 1.00 95.56 104 LEU A CA 1
ATOM 812 C C . LEU A 1 104 ? 11.990 -5.142 -8.691 1.00 95.56 104 LEU A C 1
ATOM 814 O O . LEU A 1 104 ? 12.283 -4.707 -7.574 1.00 95.56 104 LEU A O 1
ATOM 818 N N . ALA A 1 105 ? 10.827 -5.759 -8.927 1.00 92.69 105 ALA A N 1
ATOM 819 C CA . ALA A 1 105 ? 9.872 -6.055 -7.866 1.00 92.69 105 ALA A CA 1
ATOM 820 C C . ALA A 1 105 ? 10.440 -7.075 -6.871 1.00 92.69 105 ALA A C 1
ATOM 822 O O . ALA A 1 105 ? 10.309 -6.860 -5.667 1.00 92.69 105 ALA A O 1
ATOM 823 N N . ALA A 1 106 ? 11.117 -8.127 -7.341 1.00 92.31 106 ALA A N 1
ATOM 824 C CA . ALA A 1 106 ? 11.767 -9.114 -6.482 1.00 92.31 106 ALA A CA 1
ATOM 825 C C . ALA A 1 106 ? 12.849 -8.473 -5.595 1.00 92.31 106 ALA A C 1
ATOM 827 O O . ALA A 1 106 ? 12.832 -8.650 -4.374 1.00 92.31 106 ALA A O 1
ATOM 828 N N . THR A 1 107 ? 13.717 -7.639 -6.174 1.00 93.19 107 THR A N 1
ATOM 829 C CA . THR A 1 107 ? 14.72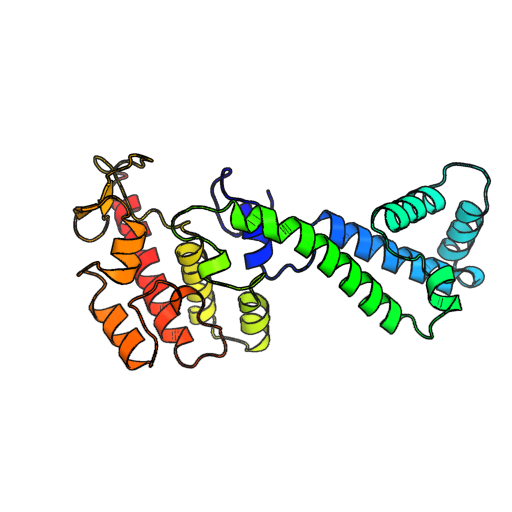4 -6.867 -5.428 1.00 93.19 107 THR A CA 1
ATOM 830 C C . THR A 1 107 ? 14.071 -5.942 -4.401 1.00 93.19 107 THR A C 1
ATOM 832 O O . THR A 1 107 ? 14.401 -5.974 -3.217 1.00 93.19 107 THR A O 1
ATOM 835 N N . CYS A 1 108 ? 13.053 -5.179 -4.808 1.00 92.06 108 CYS A N 1
ATOM 836 C CA . CYS A 1 108 ? 12.330 -4.285 -3.905 1.00 92.06 108 CYS A CA 1
ATOM 837 C C . CYS A 1 108 ? 11.592 -5.025 -2.773 1.00 92.06 108 CYS A C 1
ATOM 839 O O . CYS A 1 108 ? 11.372 -4.436 -1.711 1.00 92.06 108 CYS A O 1
ATOM 841 N N . MET A 1 109 ? 11.174 -6.273 -2.998 1.00 90.12 109 MET A N 1
ATOM 842 C CA . MET A 1 109 ? 10.520 -7.139 -2.013 1.00 90.12 109 MET A CA 1
ATOM 843 C C . MET A 1 109 ? 11.504 -7.726 -1.001 1.00 90.12 109 MET A C 1
ATOM 845 O O . MET A 1 109 ? 11.192 -7.791 0.195 1.00 90.12 109 MET A O 1
ATOM 849 N N . ARG A 1 110 ? 12.697 -8.105 -1.469 1.00 91.44 110 ARG A N 1
ATOM 850 C CA . ARG A 1 110 ? 13.812 -8.567 -0.634 1.00 91.44 110 ARG A CA 1
ATOM 851 C C . ARG A 1 110 ? 14.200 -7.512 0.401 1.00 91.44 110 ARG A C 1
ATOM 853 O O . ARG A 1 110 ? 14.354 -7.850 1.568 1.00 91.44 110 ARG A O 1
ATOM 860 N N . ASP A 1 111 ? 14.230 -6.240 0.010 1.00 89.62 111 ASP A N 1
ATOM 861 C CA . ASP A 1 111 ? 14.525 -5.130 0.928 1.00 89.62 111 ASP A CA 1
ATOM 862 C C . ASP A 1 111 ? 13.335 -4.762 1.824 1.00 89.62 111 ASP A C 1
ATOM 864 O O . ASP A 1 111 ? 13.487 -4.360 2.982 1.00 89.62 111 ASP A O 1
ATOM 868 N N . TRP A 1 112 ? 12.119 -4.877 1.286 1.00 89.75 112 TRP A N 1
ATOM 869 C CA . TRP A 1 112 ? 10.902 -4.534 2.010 1.00 89.75 112 TRP A CA 1
ATOM 870 C C . TRP A 1 112 ? 10.627 -5.489 3.175 1.00 89.75 112 TRP A C 1
ATOM 872 O O . TRP A 1 112 ? 10.245 -5.031 4.252 1.00 89.75 112 TRP A O 1
ATOM 882 N N . THR A 1 113 ? 10.835 -6.794 2.991 1.00 89.44 113 THR A N 1
ATOM 883 C CA . THR A 1 113 ? 10.452 -7.815 3.981 1.00 89.44 113 THR A CA 1
ATOM 884 C C . THR A 1 113 ? 11.122 -7.595 5.350 1.00 89.44 113 THR A C 1
ATOM 886 O O . THR A 1 113 ? 10.401 -7.502 6.350 1.00 89.44 113 THR A O 1
ATOM 889 N N . PRO A 1 114 ? 12.453 -7.388 5.446 1.00 88.75 114 PRO A N 1
ATOM 890 C CA . PRO A 1 114 ? 13.106 -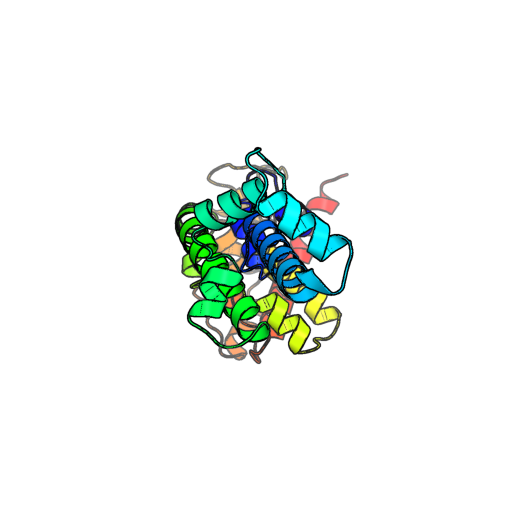7.048 6.712 1.00 88.75 114 PRO A CA 1
ATOM 891 C C . PRO A 1 114 ? 12.617 -5.719 7.300 1.00 88.75 114 PRO A C 1
ATOM 893 O O . PRO A 1 114 ? 12.493 -5.572 8.518 1.00 88.75 114 PRO A O 1
ATOM 896 N N . ALA A 1 115 ? 12.310 -4.728 6.455 1.00 87.19 115 ALA A N 1
ATOM 897 C CA . ALA A 1 115 ? 11.757 -3.456 6.913 1.00 87.19 115 ALA A CA 1
ATOM 898 C C . ALA A 1 115 ? 10.348 -3.632 7.511 1.00 87.19 115 ALA A C 1
ATOM 900 O O . ALA A 1 115 ? 10.017 -2.984 8.508 1.00 87.19 115 ALA A O 1
ATOM 901 N N . ALA A 1 116 ? 9.537 -4.524 6.939 1.00 86.19 116 ALA A N 1
ATOM 902 C CA . ALA A 1 116 ? 8.207 -4.858 7.431 1.00 86.19 116 ALA A CA 1
ATOM 903 C C . ALA A 1 116 ? 8.240 -5.628 8.752 1.00 86.19 116 ALA A C 1
ATOM 905 O O . ALA A 1 116 ? 7.456 -5.322 9.648 1.00 86.19 116 ALA A O 1
ATOM 906 N N . GLN A 1 117 ? 9.189 -6.552 8.920 1.00 85.00 117 GLN A N 1
ATOM 907 C CA . GLN A 1 117 ? 9.413 -7.260 10.187 1.00 85.00 117 GLN A CA 1
ATOM 908 C C . GLN A 1 117 ? 9.739 -6.300 11.336 1.00 85.00 117 GLN A C 1
ATOM 910 O O . GLN A 1 117 ? 9.249 -6.464 12.450 1.00 85.00 117 GLN A O 1
ATOM 915 N N . LYS A 1 118 ? 10.508 -5.241 11.055 1.00 82.62 118 LYS A N 1
ATOM 916 C CA . LYS A 1 118 ? 10.825 -4.186 12.031 1.00 82.62 118 LYS A CA 1
ATOM 917 C C . LYS A 1 118 ? 9.625 -3.291 12.372 1.00 82.62 118 LYS A C 1
ATOM 919 O O . LYS A 1 118 ? 9.737 -2.424 13.237 1.00 82.62 118 LYS A O 1
ATOM 924 N N . HIS A 1 119 ? 8.476 -3.443 11.709 1.00 77.94 119 HIS A N 1
ATOM 925 C CA . HIS A 1 119 ? 7.278 -2.676 12.031 1.00 77.94 119 HIS A CA 1
ATOM 926 C C . HIS A 1 119 ? 6.506 -3.307 13.201 1.00 77.94 119 HIS A C 1
ATOM 928 O O . HIS A 1 119 ? 5.711 -4.222 13.011 1.00 77.94 119 HIS A O 1
ATOM 934 N N . VAL A 1 120 ? 6.714 -2.797 14.421 1.00 61.22 120 VAL A N 1
ATOM 935 C CA . VAL A 1 120 ? 6.227 -3.450 15.657 1.00 61.22 120 VAL A CA 1
ATOM 936 C C . VAL A 1 120 ? 4.988 -2.784 16.279 1.00 61.22 120 VAL A C 1
ATOM 938 O O . VAL A 1 120 ? 4.711 -3.003 17.454 1.00 61.22 120 VAL A O 1
ATOM 941 N N . ARG A 1 121 ? 4.225 -1.922 15.580 1.00 67.19 121 ARG A N 1
ATOM 942 C CA . ARG A 1 121 ? 3.134 -1.186 16.262 1.00 67.19 121 ARG A CA 1
ATOM 943 C C . ARG A 1 121 ? 1.850 -0.973 15.466 1.00 67.19 121 ARG A C 1
ATOM 945 O O . ARG A 1 121 ? 1.910 -0.302 14.433 1.00 67.19 121 ARG A O 1
ATOM 952 N N . PRO A 1 122 ? 0.675 -1.316 16.035 1.00 66.94 122 PRO A N 1
ATOM 953 C CA . PRO A 1 122 ? 0.412 -2.098 17.266 1.00 66.94 122 PRO A CA 1
ATOM 954 C C . PRO A 1 122 ? 0.339 -3.618 17.040 1.00 66.94 122 PRO A C 1
ATOM 956 O O . PRO A 1 122 ? 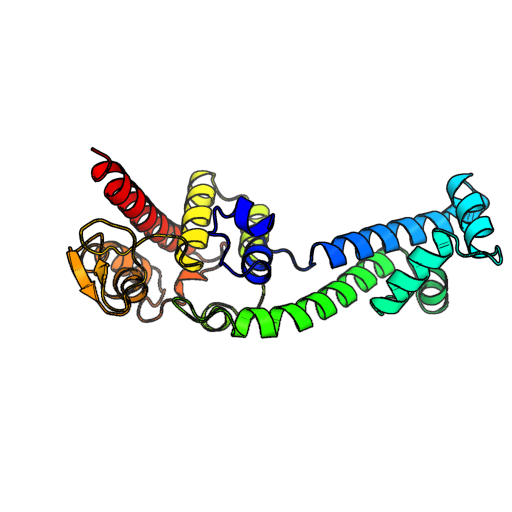0.262 -4.374 18.006 1.00 66.94 122 PRO A O 1
ATOM 959 N N . ILE A 1 123 ? 0.356 -4.058 15.783 1.00 73.75 123 ILE A N 1
ATOM 960 C CA . ILE A 1 123 ? 0.318 -5.462 15.361 1.00 73.75 123 ILE A CA 1
ATOM 961 C C . ILE A 1 123 ? 1.395 -5.628 14.289 1.00 73.75 123 ILE A C 1
ATOM 963 O O . ILE A 1 123 ? 1.520 -4.724 13.454 1.00 73.75 123 ILE A O 1
ATOM 967 N N . PRO A 1 124 ? 2.188 -6.717 14.299 1.00 79.19 124 PRO A N 1
ATOM 968 C CA . PRO A 1 124 ? 3.171 -6.941 13.252 1.00 79.19 124 PRO A CA 1
ATOM 969 C C . PRO A 1 124 ? 2.473 -6.966 11.899 1.00 79.19 124 PRO A C 1
ATOM 971 O O . PRO A 1 124 ? 1.482 -7.669 11.713 1.00 79.19 124 PRO A O 1
ATOM 974 N N . TYR A 1 125 ? 2.981 -6.192 10.944 1.00 81.69 125 TYR A N 1
ATOM 975 C CA . TYR A 1 125 ? 2.327 -6.093 9.643 1.00 81.69 125 TYR A CA 1
ATOM 976 C C . TYR A 1 125 ? 2.215 -7.446 8.941 1.00 81.69 125 TYR A C 1
ATOM 978 O O . TYR A 1 125 ? 1.179 -7.760 8.365 1.00 81.69 125 TYR A O 1
ATOM 986 N N . LEU A 1 126 ? 3.268 -8.257 9.046 1.00 83.94 126 LEU A N 1
ATOM 987 C CA . LEU A 1 126 ? 3.306 -9.586 8.444 1.00 83.94 126 LEU A CA 1
ATOM 988 C C . LEU A 1 126 ? 2.307 -10.566 9.071 1.00 83.94 126 LEU A C 1
ATOM 990 O O . LEU A 1 126 ? 1.974 -11.570 8.458 1.00 83.94 126 LEU A O 1
ATOM 994 N N . SER A 1 127 ? 1.783 -10.270 10.265 1.00 81.50 127 SER A N 1
ATOM 995 C CA . SER A 1 127 ? 0.663 -11.025 10.836 1.00 81.50 127 SER A CA 1
ATOM 996 C C . SER A 1 127 ? -0.671 -10.696 10.164 1.00 81.50 127 SER A C 1
ATOM 998 O O . SER A 1 127 ? -1.622 -11.452 10.313 1.00 81.50 127 SER A O 1
ATOM 1000 N N . LEU A 1 128 ? -0.762 -9.558 9.471 1.00 79.88 128 LEU A N 1
ATOM 1001 C CA . LEU A 1 128 ? -1.973 -9.101 8.790 1.00 79.88 128 LEU A CA 1
ATOM 1002 C C . LEU A 1 128 ? -1.924 -9.373 7.282 1.00 79.88 128 LEU A C 1
ATOM 1004 O O . LEU A 1 128 ? -2.970 -9.519 6.666 1.00 79.88 128 LEU A O 1
ATOM 1008 N N . THR A 1 129 ? -0.738 -9.457 6.678 1.00 80.12 129 THR A N 1
ATOM 1009 C CA . THR A 1 129 ? -0.581 -9.770 5.250 1.00 80.12 129 THR A CA 1
ATOM 1010 C C . THR A 1 129 ? 0.760 -10.437 4.960 1.00 80.12 129 THR A C 1
ATOM 1012 O O . THR A 1 129 ? 1.776 -10.109 5.568 1.00 80.12 129 THR A O 1
ATOM 1015 N N . ALA A 1 130 ? 0.779 -11.332 3.972 1.00 78.56 130 ALA A N 1
ATOM 1016 C CA . ALA A 1 130 ? 1.993 -11.995 3.503 1.00 78.56 130 ALA A CA 1
ATOM 1017 C C . ALA A 1 130 ? 2.892 -11.094 2.626 1.00 78.56 130 ALA A C 1
ATOM 1019 O O . ALA A 1 130 ? 4.047 -11.435 2.380 1.00 78.56 130 ALA A O 1
ATOM 1020 N N . GLY A 1 131 ? 2.391 -9.946 2.154 1.00 84.12 131 GLY A N 1
ATOM 1021 C CA . GLY A 1 131 ? 3.115 -9.062 1.235 1.00 84.12 131 GLY A CA 1
ATOM 1022 C C . GLY A 1 131 ? 2.542 -7.643 1.153 1.00 84.12 131 GLY A C 1
ATOM 1023 O O . GLY A 1 131 ? 1.681 -7.258 1.956 1.00 84.12 131 GLY A O 1
ATOM 1024 N N . PRO A 1 132 ? 3.011 -6.826 0.193 1.00 83.75 132 PRO A N 1
ATOM 1025 C CA . PRO A 1 132 ? 2.364 -5.572 -0.150 1.00 83.75 132 PRO A CA 1
ATOM 1026 C C . PRO A 1 132 ? 0.892 -5.785 -0.467 1.00 83.75 132 PRO A C 1
ATOM 1028 O O . PRO A 1 132 ? 0.508 -6.813 -1.023 1.00 83.75 132 PRO A O 1
ATOM 1031 N N . THR A 1 133 ? 0.066 -4.812 -0.101 1.00 82.44 133 THR A N 1
ATOM 1032 C CA . THR A 1 133 ? -1.369 -4.947 -0.305 1.00 82.44 133 THR A CA 1
ATOM 1033 C C . THR A 1 133 ? -1.708 -4.870 -1.786 1.00 82.44 133 THR A C 1
ATOM 1035 O O . THR A 1 133 ? -1.161 -4.047 -2.520 1.00 82.44 133 THR A O 1
ATOM 1038 N N . THR A 1 134 ? -2.661 -5.679 -2.235 1.00 81.12 134 THR A N 1
ATOM 1039 C CA . THR A 1 134 ? -3.303 -5.491 -3.543 1.00 81.12 134 THR A CA 1
ATOM 1040 C C . THR A 1 134 ? -4.582 -4.673 -3.430 1.00 81.12 134 THR A C 1
ATOM 1042 O O . THR A 1 134 ? -5.162 -4.317 -4.452 1.00 81.12 134 THR A O 1
ATOM 1045 N N . MET A 1 135 ? -4.997 -4.313 -2.209 1.00 80.06 135 MET A N 1
ATOM 1046 C CA . MET A 1 135 ? -6.321 -3.756 -1.938 1.00 80.06 135 MET A CA 1
ATOM 1047 C C . MET A 1 135 ? -6.610 -2.480 -2.734 1.00 80.06 135 MET A C 1
ATOM 1049 O O . MET A 1 135 ? -7.728 -2.305 -3.209 1.00 80.06 135 MET A O 1
ATOM 1053 N N . LEU A 1 136 ? -5.631 -1.592 -2.941 1.00 77.38 136 LEU A N 1
ATOM 1054 C CA . LEU A 1 136 ? -5.851 -0.405 -3.776 1.00 77.38 136 LEU A CA 1
ATOM 1055 C C . LEU A 1 136 ? -6.121 -0.781 -5.242 1.00 77.38 136 LEU A C 1
ATOM 1057 O O . LEU A 1 136 ? -7.083 -0.295 -5.833 1.00 77.38 136 LEU A O 1
ATOM 1061 N N . ASN A 1 137 ? -5.306 -1.669 -5.813 1.00 80.81 137 ASN A N 1
ATOM 1062 C CA . ASN A 1 137 ? -5.466 -2.121 -7.197 1.00 80.81 137 ASN A CA 1
ATOM 1063 C C . ASN A 1 137 ? -6.779 -2.892 -7.382 1.00 80.81 137 ASN A C 1
ATOM 1065 O O . ASN A 1 137 ? -7.485 -2.683 -8.367 1.00 80.81 137 ASN A O 1
ATOM 1069 N N . ASP A 1 138 ? -7.139 -3.732 -6.412 1.00 84.12 138 ASP A N 1
ATOM 1070 C CA . ASP A 1 138 ? -8.407 -4.454 -6.410 1.00 84.12 138 ASP A CA 1
ATOM 1071 C C . ASP A 1 138 ? -9.597 -3.496 -6.311 1.00 84.12 138 ASP A C 1
ATOM 1073 O O . ASP A 1 138 ? -10.549 -3.629 -7.076 1.00 84.12 138 ASP A O 1
ATOM 1077 N N . ALA A 1 139 ? -9.532 -2.480 -5.446 1.00 81.25 139 ALA A N 1
ATOM 1078 C CA . ALA A 1 139 ? -10.581 -1.470 -5.330 1.00 81.25 139 ALA A CA 1
ATOM 1079 C C . ALA A 1 139 ? -10.777 -0.675 -6.634 1.00 81.25 139 ALA A C 1
ATOM 1081 O O . ALA A 1 139 ? -11.917 -0.430 -7.035 1.00 81.25 139 ALA A O 1
ATOM 1082 N N . LEU A 1 140 ? -9.682 -0.313 -7.315 1.00 81.56 140 LEU A N 1
ATOM 1083 C CA . LEU A 1 140 ? -9.725 0.358 -8.618 1.00 81.56 140 LEU A CA 1
ATOM 1084 C C . LEU A 1 140 ? -10.330 -0.546 -9.701 1.00 81.56 140 LEU A C 1
ATOM 1086 O O . LEU A 1 140 ? -11.176 -0.099 -10.476 1.00 81.56 140 LEU A O 1
ATOM 1090 N N . ARG A 1 141 ? -9.949 -1.828 -9.729 1.00 87.62 141 ARG A N 1
ATOM 1091 C CA . ARG A 1 141 ? -10.472 -2.813 -10.687 1.00 87.62 141 ARG A CA 1
ATOM 1092 C C . ARG A 1 141 ? -11.963 -3.082 -10.491 1.00 87.62 141 ARG A C 1
ATOM 1094 O O . ARG A 1 141 ? -12.695 -3.200 -11.469 1.00 87.62 141 ARG A O 1
ATOM 1101 N N . LEU A 1 142 ? -12.411 -3.163 -9.240 1.00 87.50 142 LEU A N 1
ATOM 1102 C CA . LEU A 1 142 ? -13.795 -3.480 -8.877 1.00 87.50 142 LEU A CA 1
ATOM 1103 C C . LEU A 1 142 ? -14.752 -2.285 -8.980 1.00 87.50 142 LEU A C 1
ATOM 1105 O O . LEU A 1 142 ? -15.944 -2.459 -8.741 1.00 87.50 142 LEU A O 1
ATOM 1109 N N . ARG A 1 143 ? -14.256 -1.086 -9.331 1.00 87.00 143 ARG A N 1
ATOM 1110 C CA . ARG A 1 143 ? -15.062 0.140 -9.493 1.00 87.00 143 ARG A CA 1
ATOM 1111 C C . ARG A 1 143 ? -16.010 0.379 -8.314 1.00 87.00 143 ARG A C 1
ATOM 1113 O O . ARG A 1 143 ? -17.204 0.622 -8.486 1.00 87.00 143 ARG A O 1
ATOM 1120 N N . LEU A 1 144 ? -15.476 0.263 -7.100 1.00 87.25 144 LEU A N 1
ATOM 1121 C CA . LEU A 1 144 ? -16.270 0.417 -5.886 1.00 87.25 144 LEU A CA 1
ATOM 1122 C C . LEU A 1 144 ? -16.904 1.812 -5.802 1.00 87.25 144 LEU A C 1
ATOM 1124 O O . LEU A 1 144 ? -16.317 2.806 -6.227 1.00 87.25 144 LEU A O 1
ATOM 1128 N N . ALA A 1 145 ? -18.092 1.884 -5.196 1.00 90.38 145 ALA A N 1
ATOM 1129 C CA . ALA A 1 145 ? -18.769 3.152 -4.950 1.00 90.38 145 ALA A CA 1
ATOM 1130 C C . ALA A 1 145 ? -17.898 4.096 -4.105 1.00 90.38 145 ALA A C 1
ATOM 1132 O O . ALA A 1 145 ? -17.185 3.654 -3.201 1.00 90.38 145 ALA A O 1
ATOM 1133 N N . TRP A 1 146 ? -18.015 5.406 -4.343 1.00 87.69 146 TRP A N 1
ATOM 1134 C CA . TRP A 1 146 ? -17.205 6.424 -3.664 1.00 87.69 146 TRP A CA 1
ATOM 1135 C C . TRP A 1 146 ? -17.236 6.307 -2.134 1.00 87.69 146 TRP A C 1
ATOM 1137 O O . TRP A 1 146 ? -16.190 6.341 -1.493 1.00 87.69 146 TRP A O 1
ATOM 1147 N N . ALA A 1 147 ? -18.411 6.074 -1.543 1.00 88.50 147 ALA A N 1
ATOM 1148 C CA . ALA A 1 147 ? -18.545 5.882 -0.097 1.00 88.50 147 ALA A CA 1
ATOM 1149 C C . ALA A 1 147 ? -17.698 4.705 0.431 1.00 88.50 147 ALA A C 1
ATOM 1151 O O . ALA A 1 147 ? -17.079 4.803 1.491 1.00 88.50 147 ALA A O 1
ATOM 1152 N N . VAL A 1 148 ? -17.610 3.612 -0.335 1.00 91.06 148 VAL A N 1
ATOM 1153 C CA . VAL A 1 148 ? -16.779 2.450 0.010 1.00 91.06 148 VAL A CA 1
ATOM 1154 C C . VAL A 1 148 ? -15.295 2.791 -0.127 1.00 91.06 148 VAL A C 1
ATOM 1156 O O . VAL A 1 148 ? -14.504 2.370 0.710 1.00 91.06 148 VAL A O 1
ATOM 1159 N N . LEU A 1 149 ? -14.903 3.594 -1.121 1.00 87.50 149 LEU A N 1
ATOM 1160 C CA . LEU A 1 149 ? -13.520 4.067 -1.273 1.00 87.50 149 LEU A CA 1
ATOM 1161 C C . LEU A 1 149 ? -13.095 4.994 -0.123 1.00 87.50 149 LEU A C 1
ATOM 1163 O O . LEU A 1 149 ? -11.993 4.853 0.410 1.00 87.50 149 LEU A O 1
ATOM 1167 N N . VAL A 1 150 ? -13.979 5.896 0.312 1.00 86.62 150 VAL A N 1
ATOM 1168 C CA . VAL A 1 150 ? -13.749 6.745 1.493 1.00 86.62 150 VAL A CA 1
ATOM 1169 C C . VAL A 1 150 ? -13.561 5.885 2.737 1.00 86.62 150 VAL A C 1
ATOM 1171 O O . VAL A 1 150 ? -12.630 6.107 3.510 1.00 86.62 150 VAL A O 1
ATOM 1174 N N . GLY A 1 151 ? -14.398 4.870 2.925 1.00 90.75 151 GLY A N 1
ATOM 1175 C CA . GLY A 1 151 ? -14.239 3.982 4.063 1.00 90.75 151 GLY A CA 1
ATOM 1176 C C . GLY A 1 151 ? -13.026 3.048 3.954 1.00 90.75 151 GLY A C 1
ATOM 1177 O O . GLY A 1 151 ? -12.391 2.753 4.963 1.00 90.75 151 GLY A O 1
ATOM 1178 N N . HIS A 1 152 ? -12.623 2.651 2.746 1.00 89.69 152 HIS A N 1
ATOM 1179 C CA . HIS A 1 152 ? -11.385 1.907 2.513 1.00 89.69 152 HIS A CA 1
ATOM 1180 C C . HIS A 1 152 ? -10.156 2.720 2.946 1.00 89.69 152 HIS A C 1
ATOM 1182 O O . HIS A 1 152 ? -9.243 2.176 3.566 1.00 89.69 152 HIS A O 1
ATOM 1188 N N . ARG A 1 153 ? -10.156 4.041 2.729 1.00 87.44 153 ARG A N 1
ATOM 1189 C CA . ARG A 1 153 ? -9.130 4.928 3.298 1.00 87.44 153 ARG A CA 1
ATOM 1190 C C . ARG A 1 153 ? -9.096 4.847 4.827 1.00 87.44 153 ARG A C 1
ATOM 1192 O O . ARG A 1 153 ? -8.009 4.772 5.396 1.00 87.44 153 ARG A O 1
ATOM 1199 N N . GLU A 1 154 ? -10.245 4.857 5.503 1.00 90.19 154 GLU A N 1
ATOM 1200 C CA . GLU A 1 154 ? -10.284 4.709 6.967 1.00 90.19 154 GLU A CA 1
ATOM 1201 C C . GLU A 1 154 ? -9.806 3.329 7.421 1.00 90.19 154 GLU A C 1
ATOM 1203 O O . GLU A 1 154 ? -9.077 3.237 8.406 1.00 90.19 154 GLU A O 1
ATOM 1208 N N . LEU A 1 155 ? -10.128 2.272 6.671 1.00 91.44 155 LEU A N 1
ATOM 1209 C CA . LEU A 1 155 ? -9.621 0.926 6.929 1.00 91.44 155 LEU A CA 1
ATOM 1210 C C . LEU A 1 155 ? -8.095 0.883 6.844 1.00 91.44 155 LEU A C 1
ATOM 1212 O O . LEU A 1 155 ? -7.459 0.388 7.768 1.00 91.44 155 LEU A O 1
ATOM 1216 N N . ILE A 1 156 ? -7.501 1.483 5.810 1.00 85.75 156 ILE A N 1
ATOM 1217 C CA . ILE A 1 156 ? -6.043 1.602 5.677 1.00 85.75 156 ILE A CA 1
ATOM 1218 C C . ILE A 1 156 ? -5.450 2.377 6.862 1.00 85.75 156 ILE A C 1
ATOM 1220 O O . ILE A 1 156 ? -4.443 1.957 7.434 1.00 85.75 156 ILE A O 1
ATOM 1224 N N . ARG A 1 157 ? -6.067 3.494 7.275 1.00 86.75 157 ARG A N 1
ATOM 1225 C CA . ARG A 1 157 ? -5.601 4.281 8.432 1.00 86.75 157 ARG A CA 1
ATOM 1226 C C . ARG A 1 157 ? -5.675 3.487 9.732 1.00 86.75 157 ARG A C 1
ATOM 1228 O O . ARG A 1 157 ? -4.722 3.532 10.513 1.00 86.75 157 ARG A O 1
ATOM 1235 N N . LEU A 1 158 ? -6.779 2.779 9.964 1.00 89.38 158 LEU A N 1
ATOM 1236 C CA . LEU A 1 158 ? -6.966 1.915 11.124 1.00 89.38 158 LEU A CA 1
ATOM 1237 C C . LEU A 1 158 ? -5.923 0.804 11.102 1.00 89.38 158 LEU A C 1
ATOM 1239 O O . LEU A 1 158 ? -5.097 0.765 12.001 1.00 89.38 158 LEU A O 1
ATOM 1243 N N . TRP A 1 159 ? -5.859 0.015 10.031 1.00 85.75 159 TRP A N 1
ATOM 1244 C CA . TRP A 1 159 ? -4.889 -1.061 9.825 1.00 85.75 159 TRP A CA 1
ATOM 1245 C C . TRP A 1 159 ? -3.438 -0.624 10.083 1.00 85.75 159 TRP A C 1
ATOM 1247 O O . TRP A 1 159 ? -2.672 -1.312 10.760 1.00 85.75 159 TRP A O 1
ATOM 1257 N N . ARG A 1 160 ? -3.061 0.572 9.624 1.00 77.12 160 ARG A N 1
ATOM 1258 C CA . ARG A 1 160 ? -1.724 1.152 9.821 1.00 77.12 160 ARG A CA 1
ATOM 1259 C C . ARG A 1 160 ? -1.469 1.716 11.224 1.00 77.12 160 ARG A C 1
ATOM 1261 O O . ARG A 1 160 ? -0.371 2.211 11.499 1.00 77.12 160 ARG A O 1
ATOM 1268 N N . GLY A 1 161 ? -2.463 1.689 12.109 1.00 82.62 161 GLY A N 1
ATOM 1269 C CA . GLY A 1 161 ? -2.408 2.334 13.417 1.00 82.62 161 GLY A CA 1
ATOM 1270 C C . GLY A 1 161 ? -2.206 3.848 13.319 1.00 82.62 161 GLY A C 1
ATOM 1271 O O . GLY A 1 161 ? -1.557 4.432 14.186 1.00 82.62 161 GLY A O 1
ATOM 1272 N N . LEU A 1 162 ? -2.678 4.481 12.240 1.00 83.81 162 LEU A N 1
ATOM 1273 C CA . LEU A 1 162 ? -2.603 5.936 12.054 1.00 83.81 162 LEU A CA 1
ATOM 1274 C C . LEU A 1 162 ? -3.692 6.660 12.844 1.00 83.81 162 LEU A C 1
ATOM 1276 O O . LEU A 1 162 ? -3.551 7.847 13.133 1.00 83.81 162 LEU A O 1
ATOM 1280 N N . LEU A 1 163 ? -4.767 5.954 13.200 1.00 89.38 163 LEU A N 1
ATOM 1281 C CA . LEU A 1 163 ? -5.800 6.496 14.070 1.00 89.38 163 LEU A CA 1
ATOM 1282 C C . LEU A 1 163 ? -5.279 6.633 15.502 1.00 89.38 163 LEU A C 1
ATOM 1284 O O . LEU A 1 163 ? -4.658 5.724 16.059 1.00 89.38 163 LEU A O 1
ATOM 1288 N N . ARG A 1 164 ? -5.563 7.782 16.115 1.00 90.19 164 ARG A N 1
ATOM 1289 C CA . ARG A 1 164 ? -5.149 8.105 17.481 1.00 90.19 164 ARG A CA 1
ATOM 1290 C C . ARG A 1 164 ? -6.241 7.700 18.453 1.00 90.19 164 ARG A C 1
ATOM 1292 O O . ARG A 1 164 ? -7.059 8.506 18.874 1.00 90.19 164 ARG A O 1
ATOM 1299 N N . LEU A 1 165 ? -6.232 6.420 18.799 1.00 94.00 165 LEU A N 1
ATOM 1300 C CA . LEU A 1 165 ? -7.293 5.787 19.583 1.00 94.00 165 LEU A CA 1
ATOM 1301 C C . LEU A 1 165 ? -7.107 5.919 21.101 1.00 94.00 165 LEU A C 1
ATOM 1303 O O . LEU A 1 165 ? -7.904 5.385 21.871 1.00 94.00 165 LEU A O 1
ATOM 1307 N N . SER A 1 166 ? -6.048 6.603 21.537 1.00 93.88 166 SER A N 1
ATOM 1308 C CA . SER A 1 166 ? -5.612 6.640 22.928 1.00 93.88 166 SER A CA 1
ATOM 1309 C C . SER A 1 166 ? -5.187 8.029 23.390 1.00 93.88 166 SER A C 1
ATOM 1311 O O . SER A 1 166 ? -4.638 8.810 22.612 1.00 93.88 166 SER A O 1
ATOM 1313 N N . HIS A 1 167 ? -5.345 8.306 24.683 1.00 94.38 167 HIS A N 1
ATOM 1314 C CA . HIS A 1 167 ? -4.888 9.553 25.298 1.00 94.38 167 HIS A CA 1
ATOM 1315 C C . HIS A 1 167 ? -4.369 9.360 26.730 1.00 94.38 167 HIS A C 1
ATOM 1317 O O . HIS A 1 167 ? -4.634 8.356 27.390 1.00 94.38 167 HIS A O 1
ATOM 1323 N N . VAL A 1 168 ? -3.655 10.367 27.234 1.00 94.00 168 VAL A N 1
ATOM 1324 C CA . VAL A 1 168 ? -3.361 10.559 28.662 1.00 94.00 168 VAL A CA 1
ATOM 1325 C C . VAL A 1 168 ? -3.773 11.983 29.008 1.00 94.00 168 VAL A C 1
ATOM 1327 O O . VAL A 1 168 ? -3.306 12.913 28.361 1.00 94.00 168 VAL A O 1
ATOM 1330 N N . ALA A 1 169 ? -4.697 12.155 29.961 1.00 91.12 169 ALA A N 1
ATOM 1331 C CA . ALA A 1 169 ? -5.253 13.467 30.326 1.00 91.12 169 ALA A CA 1
ATOM 1332 C C . ALA A 1 169 ? -5.724 14.291 29.103 1.00 91.12 169 ALA A C 1
ATOM 1334 O O . ALA A 1 169 ? -5.339 15.442 28.928 1.00 91.12 169 ALA A O 1
ATOM 1335 N N . ARG A 1 170 ? -6.495 13.653 28.205 1.00 90.56 170 ARG A N 1
ATOM 1336 C CA . ARG A 1 170 ? -6.954 14.195 26.906 1.00 90.56 170 ARG A CA 1
ATOM 1337 C C . ARG A 1 170 ? -5.852 14.738 25.981 1.00 90.56 170 ARG A C 1
ATOM 1339 O O . ARG A 1 170 ? -6.141 15.419 25.007 1.00 90.56 170 ARG A O 1
ATOM 1346 N N . LYS A 1 171 ? -4.591 14.389 26.231 1.00 89.38 171 LYS A N 1
ATOM 1347 C CA . LYS A 1 171 ? -3.446 14.733 25.386 1.00 89.38 171 LYS A CA 1
ATOM 1348 C C . LYS A 1 171 ? -2.893 13.497 24.693 1.00 89.38 171 LYS A C 1
ATOM 1350 O O . LYS A 1 171 ? -3.032 12.360 25.159 1.00 89.38 171 LYS A O 1
ATOM 1355 N N . ARG A 1 172 ? -2.241 13.735 23.556 1.00 87.50 172 ARG A N 1
ATOM 1356 C CA . ARG A 1 172 ? -1.495 12.710 22.818 1.00 87.50 172 ARG A CA 1
ATOM 1357 C C . ARG A 1 172 ? -0.321 12.246 23.676 1.00 87.50 172 ARG A C 1
ATOM 1359 O O . ARG A 1 172 ? 0.353 13.061 24.296 1.00 87.50 172 ARG A O 1
ATOM 1366 N N . SER A 1 173 ? -0.089 10.941 23.722 1.00 84.06 173 SER A N 1
ATOM 1367 C CA . SER A 1 173 ? 0.960 10.352 24.553 1.00 84.06 173 SER A CA 1
ATOM 1368 C C . SER A 1 173 ? 1.478 9.055 23.934 1.00 84.06 173 SER A C 1
ATOM 1370 O O . SER A 1 173 ? 0.777 8.417 23.148 1.00 84.06 173 SER A O 1
ATOM 1372 N N . GLN A 1 174 ? 2.701 8.671 24.298 1.00 81.12 174 GLN A N 1
ATOM 1373 C CA . GLN A 1 174 ? 3.307 7.370 23.989 1.00 81.12 174 GLN A CA 1
ATOM 1374 C C . GLN A 1 174 ? 3.476 6.491 25.239 1.00 81.12 174 GLN A C 1
ATOM 1376 O O . GLN A 1 174 ? 4.182 5.484 25.190 1.00 81.12 174 GLN A O 1
ATOM 1381 N N . ALA A 1 175 ? 2.855 6.876 26.361 1.00 85.50 175 ALA A N 1
ATOM 1382 C CA . ALA A 1 175 ? 2.902 6.108 27.599 1.00 85.50 175 ALA A CA 1
ATOM 1383 C C . ALA A 1 175 ? 2.437 4.660 27.381 1.00 85.50 175 ALA A C 1
ATOM 1385 O O . ALA A 1 175 ? 1.553 4.392 26.568 1.00 85.50 175 ALA A O 1
ATOM 1386 N N . SER A 1 176 ? 3.015 3.732 28.143 1.00 86.25 176 SER A N 1
ATOM 1387 C CA . SER A 1 176 ? 2.698 2.302 28.063 1.00 86.25 176 SER A CA 1
ATOM 1388 C C . SER A 1 176 ? 1.273 1.967 28.508 1.00 86.25 176 SER A C 1
ATOM 1390 O O . SER A 1 176 ? 0.754 0.921 28.134 1.00 86.25 176 SER A O 1
ATOM 1392 N N . ILE A 1 177 ? 0.642 2.835 29.302 1.00 91.88 177 ILE A N 1
ATOM 1393 C CA . ILE A 1 177 ? -0.752 2.728 29.731 1.00 91.88 177 ILE A CA 1
ATOM 1394 C C . ILE A 1 177 ? -1.467 4.007 29.318 1.00 91.88 177 ILE A C 1
ATOM 1396 O O . ILE A 1 177 ? -1.026 5.112 29.637 1.00 91.88 177 ILE A O 1
ATOM 1400 N N . GLN A 1 178 ? -2.577 3.850 28.606 1.00 94.62 178 GLN A N 1
ATOM 1401 C CA . GLN A 1 178 ? -3.341 4.958 28.044 1.00 94.62 178 GLN A CA 1
ATOM 1402 C C . GLN A 1 178 ? -4.838 4.697 28.190 1.00 94.62 178 GLN A C 1
ATOM 1404 O O . GLN A 1 178 ? -5.270 3.564 28.405 1.00 94.62 178 GLN A O 1
ATOM 1409 N N . PHE A 1 179 ? -5.633 5.750 28.063 1.00 96.62 179 PHE A N 1
ATOM 1410 C CA . PHE A 1 179 ? -7.087 5.672 28.061 1.00 96.62 179 PHE A CA 1
ATOM 1411 C C . PHE A 1 179 ? -7.614 5.497 26.640 1.00 96.62 179 PHE A C 1
ATOM 1413 O O . PHE A 1 179 ? -7.110 6.131 25.712 1.00 96.62 179 PHE A O 1
ATOM 1420 N N . CYS A 1 180 ? -8.621 4.642 26.476 1.00 97.00 180 CYS A N 1
ATOM 1421 C CA . CYS A 1 180 ? -9.375 4.498 25.235 1.00 97.00 180 CYS A CA 1
ATOM 1422 C C . CYS A 1 180 ? -10.254 5.729 24.996 1.00 97.00 180 CYS A C 1
ATOM 1424 O O . CYS A 1 180 ? -11.026 6.101 25.875 1.00 97.00 180 CYS A O 1
ATOM 1426 N N . ILE A 1 181 ? -10.198 6.311 23.793 1.00 96.75 181 ILE A N 1
ATOM 1427 C CA . ILE A 1 181 ? -11.014 7.490 23.449 1.00 96.75 181 ILE A CA 1
ATOM 1428 C C . ILE A 1 181 ? -12.528 7.212 23.477 1.00 96.75 181 ILE A C 1
ATOM 1430 O O . ILE A 1 181 ? -13.309 8.141 23.647 1.00 96.75 181 ILE A O 1
ATOM 1434 N N . PHE A 1 182 ? -12.943 5.948 23.341 1.00 97.12 182 PHE A N 1
ATOM 1435 C CA . PHE A 1 182 ? -14.354 5.559 23.285 1.00 97.12 182 PHE A CA 1
ATOM 1436 C C . PHE A 1 182 ? -14.927 5.257 24.670 1.00 97.12 182 PHE A C 1
ATOM 1438 O O . PHE A 1 182 ? -15.854 5.921 25.112 1.00 97.12 182 PHE A O 1
ATOM 1445 N N . CYS A 1 183 ? -14.375 4.262 25.370 1.00 96.69 183 CYS A N 1
ATOM 1446 C CA . CYS A 1 183 ? -14.912 3.809 26.658 1.00 96.69 183 CYS A CA 1
ATOM 1447 C C . CYS A 1 183 ? -14.266 4.482 27.875 1.00 96.69 183 CYS A C 1
ATOM 1449 O O . CYS A 1 183 ? -14.683 4.218 28.996 1.00 96.69 183 CYS A O 1
ATOM 1451 N N . GLN A 1 184 ? -13.226 5.303 27.683 1.00 96.00 184 GLN A N 1
ATOM 1452 C CA . GLN A 1 184 ? -12.506 5.986 28.766 1.00 96.00 184 GLN A CA 1
ATOM 1453 C C . GLN A 1 184 ? -11.898 5.034 29.821 1.00 96.00 184 GLN A C 1
ATOM 1455 O O . GLN A 1 184 ? -11.548 5.455 30.922 1.00 96.00 184 GLN A O 1
ATOM 1460 N N . CYS A 1 185 ? -11.704 3.753 29.490 1.00 96.81 185 CYS A N 1
ATOM 1461 C CA . CYS A 1 185 ? -10.998 2.788 30.338 1.00 96.81 185 CYS A CA 1
ATOM 1462 C C . CYS A 1 185 ? -9.497 2.717 29.995 1.00 96.81 185 CYS A C 1
ATOM 1464 O O . CYS A 1 185 ? -9.073 3.083 28.893 1.00 96.81 185 CYS A O 1
ATOM 1466 N N . ARG A 1 186 ? -8.681 2.240 30.945 1.00 96.12 186 ARG A N 1
ATOM 1467 C CA . ARG A 1 186 ? -7.213 2.150 30.830 1.00 96.12 186 ARG A CA 1
ATOM 1468 C C . ARG A 1 186 ? -6.763 0.826 30.214 1.00 96.12 186 ARG A C 1
ATOM 1470 O O . ARG A 1 186 ? -7.160 -0.234 30.684 1.00 96.12 186 ARG A O 1
ATOM 1477 N N . PHE A 1 187 ? -5.846 0.884 29.248 1.00 94.62 187 PHE A N 1
ATOM 1478 C CA . PHE A 1 187 ? -5.262 -0.300 28.612 1.00 94.62 187 PHE A CA 1
ATOM 1479 C C . PHE A 1 187 ? -3.779 -0.111 28.293 1.00 94.62 187 PHE A C 1
ATOM 1481 O O . PHE A 1 187 ? -3.317 1.001 28.039 1.00 94.62 187 PHE A O 1
ATOM 1488 N N . ARG A 1 188 ? -3.045 -1.231 28.234 1.00 91.81 188 ARG A N 1
ATOM 1489 C CA . ARG A 1 188 ? -1.669 -1.269 27.705 1.00 91.81 188 ARG A CA 1
ATOM 1490 C C . ARG A 1 188 ? -1.618 -1.232 26.177 1.00 91.81 188 ARG A C 1
ATOM 1492 O O . ARG A 1 188 ? -0.697 -0.685 25.589 1.00 91.81 188 ARG A O 1
ATOM 1499 N N . ASN A 1 189 ? -2.617 -1.828 25.526 1.00 90.25 189 ASN A N 1
ATOM 1500 C CA . ASN A 1 189 ? -2.750 -1.837 24.072 1.00 90.25 189 ASN A CA 1
ATOM 1501 C C . ASN A 1 189 ? -4.156 -1.366 23.691 1.00 90.25 189 ASN A C 1
ATOM 1503 O O . ASN A 1 189 ? -5.054 -2.167 23.434 1.00 90.25 189 ASN A O 1
ATOM 1507 N N . VAL A 1 190 ? -4.342 -0.044 23.699 1.00 92.94 190 VAL A N 1
ATOM 1508 C CA . VAL A 1 190 ? -5.632 0.584 23.386 1.00 92.94 190 VAL A CA 1
ATOM 1509 C C . VAL A 1 190 ? -6.093 0.248 21.971 1.00 92.94 190 VAL A C 1
ATOM 1511 O O . VAL A 1 190 ? -7.279 0.037 21.758 1.00 92.94 190 VAL A O 1
ATOM 1514 N N . TYR A 1 191 ? -5.175 0.132 21.009 1.00 91.88 191 TYR A N 1
ATOM 1515 C CA . TYR A 1 191 ? -5.539 -0.245 19.647 1.00 91.88 191 TYR A CA 1
ATOM 1516 C C . TYR A 1 191 ? -6.205 -1.622 19.595 1.00 91.88 191 TYR A C 1
ATOM 1518 O O . TYR A 1 191 ? -7.307 -1.755 19.071 1.00 91.88 191 TYR A O 1
ATOM 1526 N N . LYS A 1 192 ? -5.557 -2.639 20.180 1.00 91.12 192 LYS A N 1
ATOM 1527 C CA . LYS A 1 192 ? -6.110 -3.996 20.246 1.00 91.12 192 LYS A CA 1
ATOM 1528 C C . LYS A 1 192 ? -7.452 -3.998 20.974 1.00 91.12 192 LYS A C 1
ATOM 1530 O O . LYS A 1 192 ? -8.386 -4.637 20.502 1.00 91.12 192 LYS A O 1
ATOM 1535 N N . HIS A 1 193 ? -7.562 -3.232 22.061 1.00 93.94 193 HIS A N 1
ATOM 1536 C CA . HIS A 1 193 ? -8.830 -3.049 22.755 1.00 93.94 193 HIS A CA 1
ATOM 1537 C C . HIS A 1 193 ? -9.915 -2.477 21.828 1.00 93.94 193 HIS A C 1
ATOM 1539 O O . HIS A 1 193 ? -10.970 -3.082 21.719 1.00 93.94 193 HIS A O 1
ATOM 1545 N N . VAL A 1 194 ? -9.679 -1.366 21.123 1.00 94.69 194 VAL A N 1
ATOM 1546 C CA . VAL A 1 194 ? -10.684 -0.772 20.218 1.00 94.69 194 VAL A CA 1
ATOM 1547 C C . VAL A 1 194 ? -11.118 -1.748 19.130 1.00 94.69 194 VAL A C 1
ATOM 1549 O O . VAL A 1 194 ? -12.314 -1.891 18.884 1.00 94.69 194 VAL A O 1
ATOM 1552 N N . VAL A 1 195 ? -10.158 -2.441 18.517 1.00 92.81 195 VAL A N 1
ATOM 1553 C CA . VAL A 1 195 ? -10.431 -3.357 17.405 1.00 92.81 195 VAL A CA 1
ATOM 1554 C C . VAL A 1 195 ? -11.189 -4.607 17.854 1.00 92.81 195 VAL A C 1
ATOM 1556 O O . VAL A 1 195 ? -12.069 -5.059 17.130 1.00 92.81 195 VAL A O 1
ATOM 1559 N N . ARG A 1 196 ? -10.887 -5.153 19.037 1.00 91.44 196 ARG A N 1
ATOM 1560 C CA . ARG A 1 196 ? -11.370 -6.480 19.454 1.00 91.44 196 ARG A CA 1
ATOM 1561 C C . ARG A 1 196 ? -12.344 -6.464 20.630 1.00 91.44 196 ARG A C 1
ATOM 1563 O O . ARG A 1 196 ? -13.315 -7.207 20.629 1.00 91.44 196 ARG A O 1
ATOM 1570 N N . ASP A 1 197 ? -12.087 -5.624 21.627 1.00 93.38 197 ASP A N 1
ATOM 1571 C CA . ASP A 1 197 ? -12.662 -5.774 22.971 1.00 93.38 197 ASP A CA 1
ATOM 1572 C C . ASP A 1 197 ? -13.553 -4.592 23.390 1.00 93.38 197 ASP A C 1
ATOM 1574 O O . ASP A 1 197 ? -14.232 -4.651 24.410 1.00 93.38 197 ASP A O 1
ATOM 1578 N N . CYS A 1 198 ? -13.542 -3.478 22.654 1.00 96.00 198 CYS A N 1
ATOM 1579 C CA . CYS A 1 198 ? -14.200 -2.256 23.103 1.00 96.00 198 CYS A CA 1
ATOM 1580 C C . CYS A 1 198 ? -15.723 -2.396 23.054 1.00 96.00 198 CYS A C 1
ATOM 1582 O O . CYS A 1 198 ? -16.247 -2.669 21.969 1.00 96.00 198 CYS A O 1
ATOM 1584 N N . PRO A 1 199 ? -16.447 -2.183 24.171 1.00 95.94 199 PRO A N 1
ATOM 1585 C CA . PRO A 1 199 ? -17.897 -2.375 24.218 1.00 95.94 199 PRO A CA 1
ATOM 1586 C C . PRO A 1 199 ? -18.639 -1.408 23.291 1.00 95.94 199 PRO A C 1
ATOM 1588 O O . PRO A 1 199 ? -19.602 -1.799 22.651 1.00 95.94 199 PRO A O 1
ATOM 1591 N N . VAL A 1 200 ? -18.115 -0.191 23.107 1.00 96.00 200 VAL A N 1
ATOM 1592 C CA . VAL A 1 200 ? -18.663 0.811 22.169 1.00 96.00 200 VAL A CA 1
ATOM 1593 C C . VAL A 1 200 ? -18.640 0.322 20.714 1.00 96.00 200 VAL A C 1
ATOM 1595 O O . VAL A 1 200 ? -19.382 0.812 19.876 1.00 96.00 200 VAL A O 1
ATOM 1598 N N . GLN A 1 201 ? -17.778 -0.645 20.403 1.00 94.81 201 GLN A N 1
ATOM 1599 C CA . GLN A 1 201 ? -17.623 -1.215 19.067 1.00 94.81 201 GLN A CA 1
ATOM 1600 C C . GLN A 1 201 ? -18.254 -2.618 18.944 1.00 94.81 201 GLN A C 1
ATOM 1602 O O . GLN A 1 201 ? -18.004 -3.306 17.955 1.00 94.81 201 GLN A O 1
ATOM 1607 N N . ALA A 1 202 ? -19.016 -3.075 19.947 1.00 94.00 202 ALA A N 1
ATOM 1608 C CA . ALA A 1 202 ? -19.570 -4.430 19.984 1.00 94.00 202 ALA A CA 1
ATOM 1609 C C . ALA A 1 202 ? -20.512 -4.711 18.807 1.00 94.00 202 ALA A C 1
ATOM 1611 O O . ALA A 1 202 ? -20.297 -5.690 18.095 1.00 94.00 202 ALA A O 1
ATOM 1612 N N . ASP A 1 203 ? -21.463 -3.816 18.539 1.00 94.06 203 ASP A N 1
ATOM 1613 C CA . ASP A 1 203 ? -22.457 -3.998 17.473 1.00 94.06 203 ASP A CA 1
ATOM 1614 C C . ASP A 1 203 ? -21.800 -4.118 16.093 1.00 94.06 203 ASP A C 1
ATOM 1616 O O . ASP A 1 203 ? -22.105 -5.023 15.317 1.00 94.06 203 ASP A O 1
ATOM 1620 N N . SER A 1 204 ? -20.806 -3.269 15.813 1.00 93.19 204 SER A N 1
ATOM 1621 C CA . SER A 1 204 ? -20.022 -3.344 14.577 1.00 93.19 204 SER A CA 1
ATOM 1622 C C . SER A 1 204 ? -19.315 -4.693 14.420 1.00 93.19 204 SER A C 1
ATOM 1624 O O . SER A 1 204 ? -19.249 -5.227 13.315 1.00 93.19 204 SER A O 1
ATOM 1626 N N . ARG A 1 205 ? -18.794 -5.271 15.512 1.00 93.00 205 ARG A N 1
ATOM 1627 C CA . ARG A 1 205 ? -18.150 -6.593 15.470 1.00 93.00 205 ARG A CA 1
ATOM 1628 C C . ARG A 1 205 ? -19.150 -7.722 15.264 1.00 93.00 205 ARG A C 1
ATOM 1630 O O . ARG A 1 205 ? -18.817 -8.649 14.534 1.00 93.00 205 ARG A O 1
ATOM 1637 N N . VAL A 1 206 ? -20.353 -7.630 15.833 1.00 93.81 206 VAL A N 1
ATOM 1638 C CA . VAL A 1 206 ? -21.436 -8.597 15.583 1.00 93.81 206 VAL A CA 1
ATOM 1639 C C . VAL A 1 206 ? -21.801 -8.610 14.098 1.00 93.81 206 VAL A C 1
ATOM 1641 O O . VAL A 1 206 ? -21.915 -9.678 13.504 1.00 93.81 206 VAL A O 1
ATOM 1644 N N . LEU A 1 207 ? -21.894 -7.440 13.456 1.00 94.38 207 LEU A N 1
ATOM 1645 C CA . LEU A 1 207 ? -22.135 -7.356 12.010 1.00 94.38 207 LEU A CA 1
ATOM 1646 C C . LEU A 1 207 ? -21.021 -8.023 11.190 1.00 94.38 207 LEU A C 1
ATOM 1648 O O . LEU A 1 207 ? -21.311 -8.719 10.219 1.00 94.38 207 LEU A O 1
ATOM 1652 N N . ILE A 1 208 ? -19.755 -7.839 11.579 1.00 93.88 208 ILE A N 1
ATOM 1653 C CA . ILE A 1 208 ? -18.611 -8.487 10.916 1.00 93.88 208 ILE A CA 1
ATOM 1654 C C . ILE A 1 208 ? -18.660 -10.013 11.106 1.00 93.88 208 ILE A C 1
ATOM 1656 O O . ILE A 1 208 ? -18.469 -10.755 10.144 1.00 93.88 208 ILE A O 1
ATOM 1660 N N . GLN A 1 209 ? -18.972 -10.486 12.315 1.00 93.50 209 GLN A N 1
ATOM 1661 C CA . GLN A 1 209 ? -19.104 -11.916 12.616 1.00 93.50 209 GLN A CA 1
ATOM 1662 C C . GLN A 1 209 ? -20.242 -12.563 11.822 1.00 93.50 209 GLN A C 1
ATOM 1664 O O . GLN A 1 209 ? -20.052 -13.626 11.234 1.00 93.50 209 GLN A O 1
ATOM 1669 N N . ASN A 1 210 ? -21.387 -11.886 11.712 1.00 93.94 210 ASN A N 1
ATOM 1670 C CA . ASN A 1 210 ? -22.515 -12.333 10.891 1.00 93.94 210 ASN A CA 1
ATOM 1671 C C . ASN A 1 210 ? -22.174 -12.381 9.392 1.00 93.94 210 ASN A C 1
ATOM 1673 O O . ASN A 1 210 ? -22.793 -13.130 8.642 1.00 93.94 210 ASN A O 1
ATOM 1677 N N . ALA A 1 211 ? -21.168 -11.620 8.952 1.00 92.31 211 ALA A N 1
ATOM 1678 C CA . ALA A 1 211 ? -20.627 -11.684 7.597 1.00 92.31 211 ALA A CA 1
ATOM 1679 C C . ALA A 1 211 ? -19.626 -12.838 7.387 1.00 92.31 211 ALA A C 1
ATOM 1681 O O . ALA A 1 211 ? -18.987 -12.906 6.336 1.00 92.31 211 ALA A O 1
ATOM 1682 N N . GLY A 1 212 ? -19.465 -13.723 8.376 1.00 90.06 212 GLY A N 1
ATOM 1683 C CA . GLY A 1 212 ? -18.565 -14.874 8.320 1.00 90.06 212 GLY A CA 1
ATOM 1684 C C . GLY A 1 212 ? -17.098 -14.534 8.581 1.00 90.06 212 GLY A C 1
ATOM 1685 O O . GLY A 1 212 ? -16.221 -15.299 8.186 1.00 90.06 212 GLY A O 1
ATOM 1686 N N . VAL A 1 213 ? -16.807 -13.390 9.210 1.00 90.56 213 VAL A N 1
ATOM 1687 C CA . VAL A 1 213 ? -15.434 -12.945 9.473 1.00 90.56 213 VAL A CA 1
ATOM 1688 C C . VAL A 1 213 ? -15.122 -12.986 10.966 1.00 90.56 213 VAL A C 1
ATOM 1690 O O . VAL A 1 213 ? -15.831 -12.405 11.785 1.00 90.56 213 VAL A O 1
ATOM 1693 N N . ASP A 1 214 ? -14.025 -13.652 11.325 1.00 87.81 214 ASP A N 1
ATOM 1694 C CA . ASP A 1 214 ? -13.576 -13.735 12.712 1.00 87.81 214 ASP A CA 1
ATOM 1695 C C . ASP A 1 214 ? -12.971 -12.407 13.205 1.00 87.81 214 ASP A C 1
ATOM 1697 O O . ASP A 1 214 ? -11.973 -11.909 12.679 1.00 87.81 214 ASP A O 1
ATOM 1701 N N . CYS A 1 215 ? -13.560 -11.865 14.272 1.00 86.75 215 CYS A N 1
ATOM 1702 C CA . CYS A 1 215 ? -13.102 -10.662 14.967 1.00 86.75 215 CYS A CA 1
ATOM 1703 C C . CYS A 1 215 ? -12.137 -10.954 16.131 1.00 86.75 215 CYS A C 1
ATOM 1705 O O . CYS A 1 215 ? -11.649 -10.012 16.760 1.00 86.75 215 CYS A O 1
ATOM 1707 N N . SER A 1 216 ? -11.878 -12.225 16.470 1.00 81.62 216 SER A N 1
ATOM 1708 C CA . SER A 1 216 ? -11.012 -12.611 17.597 1.00 81.62 216 SER A CA 1
ATOM 1709 C C . SER A 1 216 ? -9.557 -12.180 17.378 1.00 81.62 216 SER A C 1
ATOM 1711 O O . SER A 1 216 ? -8.827 -11.841 18.322 1.00 81.62 216 SER A O 1
ATOM 1713 N N . THR A 1 217 ? -9.157 -12.119 16.108 1.00 82.25 217 THR A N 1
ATOM 1714 C CA . THR A 1 217 ? -7.886 -11.574 15.644 1.00 82.25 217 THR A CA 1
ATOM 1715 C C . THR A 1 217 ? -8.124 -10.246 14.934 1.00 82.25 217 THR A C 1
ATOM 1717 O O . THR A 1 217 ? -9.205 -9.978 14.428 1.00 82.25 217 THR A O 1
ATOM 1720 N N . CYS A 1 218 ? -7.108 -9.391 14.834 1.00 86.62 218 CYS A N 1
ATOM 1721 C CA . CYS A 1 218 ? -7.227 -8.174 14.026 1.00 86.62 218 CYS A CA 1
ATOM 1722 C C . CYS A 1 218 ? -6.991 -8.432 12.525 1.00 86.62 218 CYS A C 1
ATOM 1724 O O . CYS A 1 218 ? -6.866 -7.472 11.767 1.00 86.62 218 CYS A O 1
ATOM 1726 N N . VAL A 1 219 ? -6.901 -9.700 12.098 1.00 85.81 219 VAL A N 1
ATOM 1727 C CA . VAL A 1 219 ? -6.636 -10.090 10.702 1.00 85.81 219 VAL A CA 1
ATOM 1728 C C . VAL A 1 219 ? -7.777 -9.663 9.783 1.00 85.81 219 VAL A C 1
ATOM 1730 O O . VAL A 1 219 ? -7.525 -9.334 8.629 1.00 85.81 219 VAL A O 1
ATOM 1733 N N . PHE A 1 220 ? -9.007 -9.533 10.299 1.00 90.19 220 PHE A N 1
ATOM 1734 C CA . PHE A 1 220 ? -10.134 -9.020 9.517 1.00 90.19 220 PHE A CA 1
ATOM 1735 C C . PHE A 1 220 ? -9.890 -7.622 8.928 1.00 90.19 220 PHE A C 1
ATOM 1737 O O . PHE A 1 220 ? -10.516 -7.257 7.936 1.00 90.19 220 PHE A O 1
ATOM 1744 N N . LEU A 1 221 ? -8.961 -6.836 9.483 1.00 90.44 221 LEU A N 1
ATOM 1745 C CA . LEU A 1 221 ? -8.582 -5.542 8.913 1.00 90.44 221 LEU A CA 1
ATOM 1746 C C . LEU A 1 221 ? -7.934 -5.665 7.521 1.00 90.44 221 LEU A C 1
ATOM 1748 O O . LEU A 1 221 ? -7.945 -4.695 6.771 1.00 90.44 221 LEU A O 1
ATOM 1752 N N . ALA A 1 222 ? -7.418 -6.845 7.164 1.00 88.19 222 ALA A N 1
ATOM 1753 C CA . ALA A 1 222 ? -6.867 -7.167 5.848 1.00 88.19 222 ALA A CA 1
ATOM 1754 C C . ALA A 1 222 ? -7.910 -7.769 4.881 1.00 88.19 222 ALA A C 1
ATOM 1756 O O . ALA A 1 222 ? -7.551 -8.367 3.867 1.00 88.19 222 ALA A O 1
ATOM 1757 N N . THR A 1 223 ? -9.209 -7.641 5.185 1.00 90.19 223 THR A N 1
ATOM 1758 C CA . THR A 1 223 ? -10.287 -8.129 4.309 1.00 90.19 223 THR A CA 1
ATOM 1759 C C . THR A 1 223 ? -10.172 -7.501 2.922 1.00 90.19 223 THR A C 1
ATOM 1761 O O . THR A 1 223 ? -10.218 -6.281 2.782 1.00 90.19 223 THR A O 1
ATOM 1764 N N . ALA A 1 224 ? -10.053 -8.336 1.889 1.00 89.31 224 ALA A N 1
ATOM 1765 C CA . ALA A 1 224 ? -9.878 -7.880 0.515 1.00 89.31 224 ALA A CA 1
ATOM 1766 C C . ALA A 1 224 ? -11.144 -7.197 -0.048 1.00 89.31 224 ALA A C 1
ATOM 1768 O O . ALA A 1 224 ? -12.254 -7.630 0.267 1.00 89.31 224 ALA A O 1
ATOM 1769 N N . PRO A 1 225 ? -11.005 -6.212 -0.960 1.00 91.06 225 PRO A N 1
ATOM 1770 C CA . PRO A 1 225 ? -12.119 -5.558 -1.654 1.00 91.06 225 PRO A CA 1
ATOM 1771 C C . PRO A 1 225 ? -13.107 -6.488 -2.363 1.00 91.06 225 PRO A C 1
ATOM 1773 O O . PRO A 1 225 ? -14.267 -6.126 -2.544 1.00 91.06 225 PRO A O 1
ATOM 1776 N N . SER A 1 226 ? -12.650 -7.666 -2.786 1.00 89.62 226 SER A N 1
ATOM 1777 C CA . SER A 1 226 ? -13.469 -8.694 -3.435 1.00 89.62 226 SER A CA 1
ATOM 1778 C C . SER A 1 226 ? -14.333 -9.499 -2.460 1.00 89.62 226 SER A C 1
ATOM 1780 O O . SER A 1 226 ? -15.238 -10.203 -2.901 1.00 89.62 226 SER A O 1
ATOM 1782 N N . SER A 1 227 ? -14.069 -9.422 -1.154 1.00 91.44 227 SER A N 1
ATOM 1783 C CA . SER A 1 227 ? -14.837 -10.134 -0.134 1.00 91.44 227 SER A CA 1
ATOM 1784 C C . SER A 1 227 ? -16.230 -9.528 0.037 1.00 91.44 227 SER A C 1
ATOM 1786 O O . SER A 1 227 ? -16.391 -8.307 0.094 1.00 91.44 227 SER A O 1
ATOM 1788 N N . SER A 1 228 ? -17.241 -10.380 0.218 1.00 90.38 228 SER A N 1
ATOM 1789 C CA . SER A 1 228 ? -18.606 -9.960 0.561 1.00 90.38 228 SER A CA 1
ATOM 1790 C C . SER A 1 228 ? -18.662 -9.173 1.877 1.00 90.38 228 SER A C 1
ATOM 1792 O O . SER A 1 228 ? -19.460 -8.245 2.011 1.00 90.38 228 SER A O 1
ATOM 1794 N N . ALA A 1 229 ? -17.763 -9.469 2.820 1.00 93.62 229 ALA A N 1
ATOM 1795 C CA . ALA A 1 229 ? -17.673 -8.786 4.107 1.00 93.62 229 ALA A CA 1
ATOM 1796 C C . ALA A 1 229 ? -16.968 -7.419 4.035 1.00 93.62 229 ALA A C 1
ATOM 1798 O O . ALA A 1 229 ? -17.009 -6.653 5.000 1.00 93.62 229 ALA A O 1
ATOM 1799 N N . PHE A 1 230 ? -16.340 -7.071 2.903 1.00 93.69 230 PHE A N 1
ATOM 1800 C CA . PHE A 1 230 ? -15.508 -5.869 2.785 1.00 93.69 230 PHE A CA 1
ATOM 1801 C C . PHE A 1 230 ? -16.252 -4.591 3.171 1.00 93.69 230 PHE A C 1
ATOM 1803 O O . PHE A 1 230 ? -15.735 -3.773 3.927 1.00 93.69 230 PHE A O 1
ATOM 1810 N N . ARG A 1 231 ? -17.498 -4.432 2.706 1.00 94.38 231 ARG A N 1
ATOM 1811 C CA . ARG A 1 231 ? -18.314 -3.244 3.009 1.00 94.38 231 ARG A CA 1
ATOM 1812 C C . ARG A 1 231 ? -18.597 -3.097 4.504 1.00 94.38 231 ARG A C 1
ATOM 1814 O O . ARG A 1 231 ? -18.615 -1.978 5.008 1.00 94.38 231 ARG A O 1
ATOM 1821 N N . ILE A 1 232 ? -18.782 -4.213 5.204 1.00 95.50 232 ILE A N 1
ATOM 1822 C CA . ILE A 1 232 ? -19.077 -4.242 6.640 1.00 95.50 232 ILE A CA 1
ATOM 1823 C C . ILE A 1 232 ? -17.817 -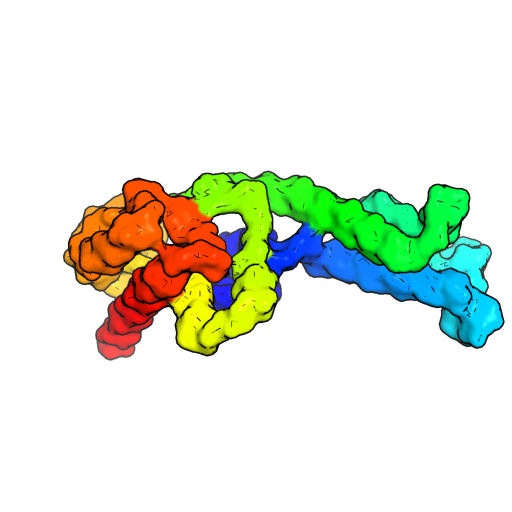3.879 7.435 1.00 95.50 232 ILE A C 1
ATOM 1825 O O . ILE A 1 232 ? -17.860 -3.010 8.304 1.00 95.50 232 ILE A O 1
ATOM 1829 N N . VAL A 1 233 ? -16.668 -4.456 7.067 1.00 95.38 233 VAL A N 1
ATOM 1830 C CA . VAL A 1 233 ? -15.362 -4.127 7.669 1.00 95.38 233 VAL A CA 1
ATOM 1831 C C . VAL A 1 233 ? -14.990 -2.660 7.438 1.00 95.38 233 VAL A C 1
ATOM 1833 O O . VAL A 1 233 ? -14.516 -1.974 8.346 1.00 95.38 233 VAL A O 1
ATOM 1836 N N . VAL A 1 234 ? -15.251 -2.148 6.237 1.00 95.19 234 VAL A N 1
ATOM 1837 C CA . VAL A 1 234 ? -15.083 -0.732 5.912 1.00 95.19 234 VAL A CA 1
ATOM 1838 C C . VAL A 1 234 ? -15.995 0.150 6.774 1.00 95.19 234 VAL A C 1
ATOM 1840 O O . VAL A 1 234 ? -15.533 1.162 7.303 1.00 95.19 234 VAL A O 1
ATOM 1843 N N . GLY A 1 235 ? -17.258 -0.238 6.973 1.00 95.38 235 GLY A N 1
ATOM 1844 C CA . GLY A 1 235 ? -18.189 0.469 7.858 1.00 95.38 235 GLY A CA 1
ATOM 1845 C C . GLY A 1 235 ? -17.672 0.578 9.295 1.00 95.38 235 GLY A C 1
ATOM 1846 O O . GLY A 1 235 ? -17.688 1.663 9.879 1.00 95.38 235 GLY A O 1
ATOM 1847 N N . PHE A 1 236 ? -17.110 -0.507 9.831 1.00 96.19 236 PHE A N 1
ATOM 1848 C CA . PHE A 1 236 ? -16.444 -0.492 11.134 1.00 96.19 236 PHE A CA 1
ATOM 1849 C C . PHE A 1 236 ? -15.276 0.505 11.183 1.00 96.19 236 PHE A C 1
ATOM 1851 O O . PHE A 1 236 ? -15.194 1.322 12.102 1.00 96.19 236 PHE A O 1
ATOM 1858 N N . ALA A 1 237 ? -14.395 0.500 10.180 1.00 95.56 237 ALA A N 1
ATOM 1859 C CA . ALA A 1 237 ? -13.271 1.432 10.143 1.00 95.56 237 ALA A CA 1
ATOM 1860 C C . ALA A 1 237 ? -13.721 2.902 10.070 1.00 95.56 237 ALA A C 1
ATOM 1862 O O . ALA A 1 237 ? -13.124 3.762 10.721 1.00 95.56 237 ALA A O 1
ATOM 1863 N N . VAL A 1 238 ? -14.803 3.191 9.338 1.00 95.88 238 VAL A N 1
ATOM 1864 C CA . VAL A 1 238 ? -15.421 4.526 9.287 1.00 95.88 238 VAL A CA 1
ATOM 1865 C C . VAL A 1 238 ? -15.957 4.948 10.652 1.00 95.88 238 VAL A C 1
ATOM 1867 O O . VAL A 1 238 ? -15.739 6.095 11.049 1.00 95.88 238 VAL A O 1
ATOM 1870 N N . ALA A 1 239 ? -16.621 4.049 11.383 1.00 95.69 239 ALA A N 1
ATOM 1871 C CA . ALA A 1 239 ? -17.128 4.333 12.724 1.00 95.69 239 ALA A CA 1
ATOM 1872 C C . ALA A 1 239 ? -15.984 4.683 13.690 1.00 95.69 239 ALA A C 1
ATOM 1874 O O . ALA A 1 239 ? -16.029 5.711 14.372 1.00 95.69 239 ALA A O 1
ATOM 1875 N N . VAL A 1 240 ? -14.905 3.892 13.678 1.00 96.44 240 VAL A N 1
ATOM 1876 C CA . VAL A 1 240 ? -13.711 4.151 14.495 1.00 96.44 240 VAL A CA 1
ATOM 1877 C C . VAL A 1 240 ? -13.041 5.472 14.101 1.00 96.44 240 VAL A C 1
ATOM 1879 O O . VAL A 1 240 ? -12.736 6.292 14.968 1.00 96.44 240 VAL A O 1
ATOM 1882 N N . GLY A 1 241 ? -12.832 5.715 12.804 1.00 95.19 241 GLY A N 1
ATOM 1883 C CA . GLY A 1 241 ? -12.217 6.950 12.309 1.00 95.19 241 GLY A CA 1
ATOM 1884 C C . GLY A 1 241 ? -13.047 8.198 12.613 1.00 95.19 241 GLY A C 1
ATOM 1885 O O . GLY A 1 241 ? -12.496 9.260 12.896 1.00 95.19 241 GLY A O 1
ATOM 1886 N N . SER A 1 242 ? -14.374 8.082 12.601 1.00 94.75 242 SER A N 1
ATOM 1887 C CA . SER A 1 242 ? -15.266 9.197 12.930 1.00 94.75 242 SER A CA 1
ATOM 1888 C C . SER A 1 242 ? -15.236 9.516 14.419 1.00 94.75 242 SER A C 1
ATOM 1890 O O . SER A 1 242 ? -15.084 10.682 14.770 1.00 94.75 242 SER A O 1
ATOM 1892 N N . GLY A 1 243 ? -15.261 8.503 15.290 1.00 95.50 243 GLY A N 1
ATOM 1893 C CA . GLY A 1 243 ? -15.115 8.734 16.727 1.00 95.50 243 GLY A CA 1
ATOM 1894 C C . GLY A 1 243 ? -13.740 9.283 17.123 1.00 95.50 243 GLY A C 1
ATOM 1895 O O . GLY A 1 243 ? -13.658 10.118 18.020 1.00 95.50 243 GLY A O 1
ATOM 1896 N N . GLU A 1 244 ? -12.670 8.895 16.417 1.00 95.12 244 GLU A N 1
ATOM 1897 C CA . GLU A 1 244 ? -11.343 9.508 16.577 1.00 95.12 244 GLU A CA 1
ATOM 1898 C C . GLU A 1 244 ? -11.372 11.006 16.289 1.00 95.12 244 GLU A C 1
ATOM 1900 O O . GLU A 1 244 ? -10.950 11.798 17.133 1.00 95.12 244 GLU A O 1
ATOM 1905 N N . ARG A 1 245 ? -11.931 11.401 15.143 1.00 93.81 245 ARG A N 1
ATOM 1906 C CA . ARG A 1 245 ? -12.092 12.817 14.802 1.00 93.81 245 ARG A CA 1
ATOM 1907 C C . ARG A 1 245 ? -12.907 13.555 15.856 1.00 93.81 245 ARG A C 1
ATOM 1909 O O . ARG A 1 245 ? -12.410 14.544 16.383 1.00 93.81 245 ARG A O 1
ATOM 1916 N N . SER A 1 246 ? -14.093 13.051 16.204 1.00 94.06 246 SER A N 1
ATOM 1917 C CA . SER A 1 246 ? -14.985 13.684 17.182 1.00 94.06 246 SER A CA 1
ATOM 1918 C C . SER A 1 246 ? -14.309 13.913 18.534 1.00 94.06 246 SER A C 1
ATOM 1920 O O . SER A 1 246 ? -14.437 14.996 19.101 1.00 94.06 246 SER A O 1
ATOM 1922 N N . PHE A 1 247 ? -13.551 12.933 19.037 1.00 94.62 247 PHE A N 1
ATOM 1923 C CA . PHE A 1 247 ? -12.831 13.067 20.304 1.00 94.62 247 PHE A CA 1
ATOM 1924 C C . PHE A 1 247 ? -11.785 14.189 20.254 1.00 94.62 247 PHE A C 1
ATOM 1926 O O . PHE A 1 247 ? -11.721 15.025 21.156 1.00 94.62 247 PHE A O 1
ATOM 1933 N N . TRP A 1 248 ? -10.966 14.225 19.199 1.00 91.75 248 TRP A N 1
ATOM 1934 C CA . TRP A 1 248 ? -9.873 15.193 19.101 1.00 91.75 248 TRP A CA 1
ATOM 1935 C C . TRP A 1 248 ? -10.335 16.598 18.714 1.00 91.75 248 TRP A C 1
ATOM 1937 O O . TRP A 1 248 ? -9.688 17.562 19.114 1.00 91.75 248 TRP A O 1
ATOM 1947 N N . THR A 1 249 ? -11.454 16.746 18.004 1.00 89.69 249 THR A N 1
ATOM 1948 C CA . THR A 1 249 ? -12.040 18.066 17.733 1.00 89.69 249 THR A CA 1
ATOM 1949 C C . THR A 1 249 ? -12.733 18.640 18.966 1.00 89.69 249 THR A C 1
ATOM 1951 O O . THR A 1 249 ? -12.581 19.824 19.243 1.00 89.69 249 THR A O 1
ATOM 1954 N N . ALA A 1 250 ? -13.424 17.811 19.757 1.00 76.88 250 ALA A N 1
ATOM 1955 C CA . ALA A 1 250 ? -14.148 18.259 20.951 1.00 76.88 250 ALA A CA 1
ATOM 1956 C C . ALA A 1 250 ? -13.237 18.742 22.099 1.00 76.88 250 ALA A C 1
ATOM 1958 O O . ALA A 1 250 ? -13.692 19.464 22.977 1.00 76.88 250 ALA A O 1
ATOM 1959 N N . GLY A 1 251 ? -11.959 18.347 22.114 1.00 56.88 251 GLY A N 1
ATOM 1960 C CA . GLY A 1 251 ? -10.973 18.769 23.119 1.00 56.88 251 GLY A CA 1
ATOM 1961 C C . GLY A 1 251 ? -10.125 19.987 22.734 1.00 56.88 251 GLY A C 1
ATOM 1962 O O . GLY A 1 251 ? -9.120 20.230 23.394 1.00 56.88 251 GLY A O 1
ATOM 1963 N N . SER A 1 252 ? -10.472 20.689 21.648 1.00 51.19 252 SER A N 1
ATOM 1964 C CA . SER A 1 252 ? -9.729 21.854 21.127 1.00 51.19 252 SER A CA 1
ATOM 1965 C C . SER A 1 252 ? -10.277 23.210 21.605 1.00 51.19 252 SER A C 1
ATOM 1967 O O . SER A 1 252 ? -9.823 24.237 21.103 1.00 51.19 252 SER A O 1
ATOM 1969 N N . GLY A 1 253 ? -11.267 23.206 22.504 1.00 38.00 253 GLY A N 1
ATOM 1970 C CA . GLY A 1 253 ? -11.852 24.395 23.133 1.00 38.00 253 GLY A CA 1
ATOM 1971 C C . GLY A 1 253 ? -11.356 24.597 24.555 1.00 38.00 253 GLY A C 1
ATOM 1972 O O . GLY A 1 253 ? -11.048 23.575 25.213 1.00 38.00 253 GLY A O 1
#

Sequence (253 aa):
MWAQQLLGADAWRNTAMCRSELGWALSGAGSAIYDMAMKRASFWVQADTTLAGKSFVAAHLSDGNTWAKRSRSLLEQWEVQDWPAWLATRSSSTKYCTYVKGDLAATCMRDWTPAAQKHVRPIPYLSLTAGPTTMLNDALRLRLAWAVLVGHRELIRLWRGLLRLSHVARKRSQASIQFCIFCQCRFRNVYKHVVRDCPVQADSRVLIQNAGVDCSTCVFLATAPSSSAFRIVVGFAVAVGSGERSFWTAGSG

Organism: Polarella glacialis (NCBI:txid89957)

Secondary structure (DSSP, 8-state):
-HHHHHHT--TTS-HHHHHHHTT--S-HHHHHHHHHHHHHHHHHHTTTT-HHHHHHHHHHHSSS--HHHHHHHHHHHTTPPPHHHHHTT---HHHHHHHHHHHHHHHHHHHHHHHHHT--SSS-GGGT-SSS--HHHHHHHTT--HHHHHHHHHHHHHHTT-S--EEBTTB----SSEEETTT--EES-HHHIIIII-GGGHHHHHHHHHTT---SSGGGGG--TTSTTHHHHHHHHHHHHHHHHHHHHHT--

Foldseek 3Di:
DVLCVVLVHDPPAQSLQSCLQLVNLADPLLVVLLVLLLVQLVLCVCLPPDPSNVVLVVQCPDPDPGPSVVSCVSCVVLVHDHNVVVVVPDPDPVVSSVVSSVSNSVVSFVVSVVSQCPRPPPHRLCVQDVTRACQNVQCVVVVDDPLLVVLLSLLSCLSSVVQQQWDDPLHRDPDQWTAGLQPRDIDSRNSLCLQAPPPSLVVLVVLLVVLVDDSNDSNCSSPHPPRPSSSSSSVSSVVSNVSSVVSNVVPPD